Protein AF-A0A1I4QRM4-F1 (afdb_monomer_lite)

Structure (mmCIF, N/CA/C/O backbone):
data_AF-A0A1I4QRM4-F1
#
_entry.id   AF-A0A1I4QRM4-F1
#
loop_
_atom_site.group_PDB
_atom_site.id
_atom_site.type_symbol
_atom_site.label_atom_id
_atom_site.label_alt_id
_atom_site.label_comp_id
_atom_site.label_asym_id
_atom_site.label_entity_id
_atom_site.label_seq_id
_atom_site.pdbx_PDB_ins_code
_atom_site.Cartn_x
_atom_site.Cartn_y
_atom_site.Cartn_z
_atom_site.occupancy
_atom_site.B_iso_or_equiv
_atom_site.auth_seq_id
_atom_site.auth_comp_id
_atom_site.auth_asym_id
_atom_site.auth_atom_id
_atom_site.pdbx_PDB_model_num
ATOM 1 N N . MET A 1 1 ? -15.549 0.155 27.327 1.00 60.84 1 MET A N 1
ATOM 2 C CA . MET A 1 1 ? -14.137 -0.116 26.972 1.00 60.84 1 MET A CA 1
ATOM 3 C C . MET A 1 1 ? -13.661 1.006 26.081 1.00 60.84 1 MET A C 1
ATOM 5 O O . MET A 1 1 ? -14.450 1.457 25.257 1.00 60.84 1 MET A O 1
ATOM 9 N N . LYS A 1 2 ? -12.426 1.476 26.264 1.00 80.25 2 LYS A N 1
ATOM 10 C CA . LYS A 1 2 ? -11.846 2.479 25.372 1.00 80.25 2 LYS A CA 1
ATOM 11 C C . LYS A 1 2 ? -11.528 1.794 24.041 1.00 80.25 2 LYS A C 1
ATOM 13 O O . LYS A 1 2 ? -11.085 0.650 24.029 1.00 80.25 2 LYS A O 1
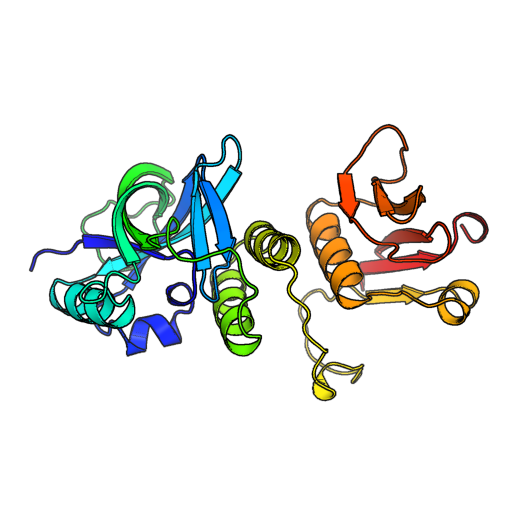ATOM 18 N N . ARG A 1 3 ? -11.837 2.457 22.930 1.00 90.19 3 ARG A N 1
ATOM 19 C CA . ARG A 1 3 ? -11.469 1.998 21.588 1.00 90.19 3 ARG A CA 1
ATOM 20 C C . ARG A 1 3 ? -10.583 3.044 20.939 1.00 90.19 3 ARG A C 1
ATOM 22 O O . ARG A 1 3 ? -10.709 4.230 21.250 1.00 90.19 3 ARG A O 1
ATOM 29 N N . LYS A 1 4 ? -9.687 2.600 20.066 1.00 93.94 4 LYS A N 1
ATOM 30 C CA . LYS A 1 4 ? -8.781 3.466 19.307 1.00 93.94 4 LYS A CA 1
ATOM 31 C C . LYS A 1 4 ? -8.989 3.251 17.817 1.00 93.94 4 LYS A C 1
ATOM 33 O O . LYS A 1 4 ? -9.385 2.162 17.404 1.00 93.94 4 LYS A O 1
ATOM 38 N N . LEU A 1 5 ? -8.726 4.291 17.035 1.00 96.19 5 LEU A N 1
ATOM 39 C CA . LEU A 1 5 ? -8.611 4.169 15.590 1.00 96.19 5 LEU A CA 1
ATOM 40 C C . LEU A 1 5 ? -7.172 3.788 15.244 1.00 96.19 5 LEU A C 1
ATOM 42 O O . LEU A 1 5 ? -6.235 4.394 15.766 1.00 96.19 5 LEU A O 1
ATOM 46 N N . TYR A 1 6 ? -7.020 2.805 14.366 1.00 97.88 6 TYR A N 1
ATOM 47 C CA . TYR A 1 6 ? -5.748 2.315 13.850 1.00 97.88 6 TYR A CA 1
ATOM 48 C C . TYR A 1 6 ? -5.775 2.307 12.319 1.00 97.88 6 TYR A C 1
ATOM 50 O O . TYR A 1 6 ? -6.668 1.704 11.729 1.00 97.88 6 TYR A O 1
ATOM 58 N N . ALA A 1 7 ? -4.804 2.953 11.680 1.00 98.25 7 ALA A N 1
ATOM 59 C CA . ALA A 1 7 ? -4.648 2.975 10.231 1.00 98.25 7 ALA A CA 1
ATOM 60 C C . ALA A 1 7 ? -3.651 1.897 9.784 1.00 98.25 7 ALA A C 1
ATOM 62 O O . ALA A 1 7 ? -2.467 1.946 10.124 1.00 98.25 7 ALA A O 1
ATOM 63 N N . ALA A 1 8 ? -4.130 0.933 8.999 1.00 98.44 8 ALA A N 1
ATOM 64 C CA . ALA A 1 8 ? -3.309 -0.106 8.391 1.00 98.44 8 ALA A CA 1
ATOM 65 C C . ALA A 1 8 ? -3.014 0.229 6.922 1.00 98.44 8 ALA A C 1
ATOM 67 O O . ALA A 1 8 ? -3.949 0.392 6.145 1.00 98.44 8 ALA A O 1
ATOM 68 N N . TYR A 1 9 ? -1.731 0.260 6.549 1.00 98.19 9 TYR A N 1
ATOM 69 C CA . TYR A 1 9 ? -1.238 0.456 5.170 1.00 98.19 9 TYR A CA 1
ATOM 70 C C . TYR A 1 9 ? -0.471 -0.767 4.611 1.00 98.19 9 TYR A C 1
ATOM 72 O O . TYR A 1 9 ? 0.030 -0.744 3.488 1.00 98.19 9 TYR A O 1
ATOM 80 N N . GLY A 1 10 ? -0.310 -1.816 5.428 1.00 97.44 10 GLY A N 1
ATOM 81 C CA . GLY A 1 10 ? 0.456 -3.029 5.118 1.00 97.44 10 GLY A CA 1
ATOM 82 C C . GLY A 1 10 ? -0.381 -4.299 5.274 1.00 97.44 10 GLY A C 1
ATOM 83 O O . GLY A 1 10 ? -1.570 -4.316 4.968 1.00 97.44 10 GLY A O 1
ATOM 84 N N . SER A 1 11 ? 0.203 -5.381 5.802 1.00 96.12 11 SER A N 1
ATOM 85 C CA . SER A 1 11 ? -0.469 -6.696 5.860 1.00 96.12 11 SER A CA 1
ATOM 86 C C . SER A 1 11 ? -1.771 -6.701 6.666 1.00 96.12 11 SER A C 1
ATOM 88 O O . SER A 1 11 ? -2.646 -7.520 6.407 1.00 96.12 11 SER A O 1
ATOM 90 N N . ASN A 1 12 ? -1.934 -5.776 7.617 1.00 98.25 12 ASN A N 1
ATOM 91 C CA . ASN A 1 12 ? -3.168 -5.637 8.400 1.00 98.25 12 ASN A CA 1
ATOM 92 C C . ASN A 1 12 ? -4.334 -5.012 7.601 1.00 98.25 12 ASN A C 1
ATOM 94 O O . ASN A 1 12 ? -5.434 -4.883 8.130 1.00 98.25 12 ASN A O 1
ATOM 98 N N . MET A 1 13 ? -4.132 -4.645 6.330 1.00 95.25 13 MET A N 1
ATOM 99 C CA . MET A 1 13 ? -5.231 -4.355 5.397 1.00 95.25 13 MET A CA 1
ATOM 100 C C . MET A 1 13 ? -5.981 -5.631 4.991 1.00 95.25 13 MET A C 1
ATOM 102 O O . MET A 1 13 ? -7.161 -5.579 4.649 1.00 95.25 13 MET A O 1
ATOM 106 N N . ASN A 1 14 ? -5.322 -6.791 5.050 1.00 93.75 14 ASN A N 1
ATOM 107 C CA . ASN A 1 14 ? -5.952 -8.074 4.777 1.00 93.75 14 ASN A CA 1
ATOM 108 C C . ASN A 1 14 ? -6.905 -8.449 5.928 1.00 93.75 14 ASN A C 1
ATOM 110 O O . ASN A 1 14 ? -6.487 -8.639 7.072 1.00 93.75 14 ASN A O 1
ATOM 114 N N . ILE A 1 15 ? -8.200 -8.549 5.616 1.00 89.06 15 ILE A N 1
ATOM 115 C CA . ILE A 1 15 ? -9.278 -8.703 6.606 1.00 89.06 15 ILE A CA 1
ATOM 116 C C . ILE A 1 15 ? -9.133 -9.999 7.411 1.00 89.06 15 ILE A C 1
ATOM 118 O O . ILE A 1 15 ? -9.288 -9.984 8.630 1.00 89.06 15 ILE A O 1
ATOM 122 N N . GLU A 1 16 ? -8.795 -11.113 6.758 1.00 92.44 16 GLU A N 1
ATOM 123 C CA . GLU A 1 16 ? -8.639 -12.415 7.421 1.00 92.44 16 GLU A CA 1
ATOM 124 C C . GLU A 1 16 ? -7.449 -12.409 8.382 1.00 92.44 16 GLU A C 1
ATOM 126 O O . GLU A 1 16 ? -7.523 -12.870 9.525 1.00 92.44 16 GLU A O 1
ATOM 131 N N . GLN A 1 17 ? -6.343 -11.824 7.930 1.00 93.94 17 GLN A N 1
ATOM 132 C CA . GLN A 1 17 ? -5.146 -11.607 8.729 1.00 93.94 17 GLN A CA 1
ATOM 133 C C . GLN A 1 17 ? -5.412 -10.694 9.930 1.00 93.94 17 GLN A C 1
ATOM 135 O O . GLN A 1 17 ? -4.965 -11.004 11.040 1.00 93.94 17 GLN A O 1
ATOM 140 N N . MET A 1 18 ? -6.158 -9.606 9.735 1.00 96.50 18 MET A N 1
ATOM 141 C CA . MET A 1 18 ? -6.533 -8.699 10.815 1.00 96.50 18 MET A CA 1
ATOM 142 C C . MET A 1 18 ? -7.475 -9.383 11.807 1.00 96.50 18 MET A C 1
ATOM 144 O O . MET A 1 18 ? -7.258 -9.291 13.009 1.00 96.50 18 MET A O 1
ATOM 148 N N . LYS A 1 19 ? -8.470 -10.143 11.336 1.00 94.50 19 LYS A N 1
ATOM 149 C CA . LYS A 1 19 ? -9.438 -10.835 12.198 1.00 94.50 19 LYS A CA 1
ATOM 150 C C . LYS A 1 19 ? -8.793 -11.894 13.092 1.00 94.50 19 LYS A C 1
ATOM 152 O O . LYS A 1 19 ? -9.223 -12.072 14.229 1.00 94.50 19 LYS A O 1
ATOM 157 N N . ARG A 1 20 ? -7.764 -12.590 12.594 1.00 95.69 20 ARG A N 1
ATOM 158 C CA . ARG A 1 20 ? -6.988 -13.565 13.382 1.00 95.69 20 ARG A CA 1
ATOM 159 C C . ARG A 1 20 ? -6.177 -12.901 14.493 1.00 95.69 20 ARG A C 1
ATOM 161 O O . ARG A 1 20 ? -6.116 -13.446 15.589 1.00 95.69 20 ARG A O 1
ATOM 168 N N . ARG A 1 21 ? -5.557 -11.751 14.208 1.00 95.62 21 ARG A N 1
ATOM 169 C CA . ARG A 1 21 ? -4.732 -11.002 15.174 1.00 95.62 21 ARG A CA 1
ATOM 170 C C . ARG A 1 21 ? -5.580 -10.234 16.184 1.00 95.62 21 ARG A C 1
ATOM 172 O O . ARG A 1 21 ? -5.285 -10.257 17.372 1.00 95.62 21 ARG A O 1
ATOM 179 N N . CYS A 1 22 ? -6.645 -9.607 15.699 1.00 96.81 22 CYS A N 1
ATOM 180 C CA . CYS A 1 22 ? -7.499 -8.684 16.435 1.00 96.81 22 CYS A CA 1
ATOM 181 C C . CYS A 1 22 ? -8.973 -9.100 16.292 1.00 96.81 22 CYS A C 1
ATOM 183 O O . CYS A 1 22 ? -9.714 -8.519 15.493 1.00 96.81 22 CYS A O 1
ATOM 185 N N . PRO A 1 23 ? -9.439 -10.131 17.021 1.00 94.69 23 PRO A N 1
ATOM 186 C CA . PRO A 1 23 ? -10.792 -10.658 16.860 1.00 94.69 23 PRO A CA 1
ATOM 187 C C . PRO A 1 23 ? -11.901 -9.657 17.202 1.00 94.69 23 PRO A C 1
ATOM 189 O O . PRO A 1 23 ? -13.031 -9.825 16.733 1.00 94.69 23 PRO A O 1
ATOM 192 N N . GLU A 1 24 ? -11.606 -8.636 18.010 1.00 93.69 24 GLU A N 1
ATOM 193 C CA . GLU A 1 24 ? -12.561 -7.599 18.414 1.00 93.69 24 GLU A CA 1
ATOM 194 C C . GLU A 1 24 ? -12.544 -6.373 17.491 1.00 93.69 24 GLU A C 1
ATOM 196 O O . GLU A 1 24 ? -13.348 -5.449 17.691 1.00 93.69 24 GLU A O 1
ATOM 201 N N . SER A 1 25 ? -11.672 -6.357 16.476 1.00 94.25 25 SER A N 1
ATOM 202 C CA . SER A 1 25 ? -11.586 -5.256 15.528 1.00 94.25 25 SER A CA 1
ATOM 203 C C . SER A 1 25 ? -12.709 -5.295 14.492 1.00 94.25 25 SER A C 1
ATOM 205 O O . SER A 1 25 ? -13.338 -6.327 14.222 1.00 94.25 25 SER A O 1
ATOM 207 N N . TYR A 1 26 ? -12.967 -4.131 13.909 1.00 93.00 26 TYR A N 1
ATOM 208 C CA . TYR A 1 26 ? -13.816 -3.970 12.735 1.00 93.00 26 TYR A CA 1
ATOM 209 C C . TYR A 1 26 ? -13.424 -2.693 11.992 1.00 93.00 26 TYR A C 1
ATOM 211 O O . TYR A 1 26 ? -12.827 -1.777 12.566 1.00 93.00 26 TYR A O 1
ATOM 219 N N . ILE A 1 27 ? -13.750 -2.654 10.704 1.00 93.12 27 ILE A N 1
ATOM 220 C CA . ILE A 1 27 ? -13.434 -1.534 9.821 1.00 93.12 27 ILE A CA 1
ATOM 221 C C . ILE A 1 27 ? -14.356 -0.358 10.147 1.00 93.12 27 ILE A C 1
ATOM 223 O O . ILE A 1 27 ? -15.573 -0.515 10.198 1.00 93.12 27 ILE A O 1
ATOM 227 N N . VAL A 1 28 ? -13.763 0.811 10.356 1.00 92.06 28 VAL A N 1
ATOM 228 C CA . VAL A 1 28 ? -14.447 2.100 10.524 1.00 92.06 28 VAL A CA 1
ATOM 229 C C . VAL A 1 28 ? -14.506 2.859 9.209 1.00 92.06 28 VAL A C 1
ATOM 231 O O . VAL A 1 28 ? -15.417 3.655 9.017 1.00 92.06 28 VAL A O 1
ATOM 234 N N . GLY A 1 29 ? -13.552 2.642 8.305 1.00 92.00 29 GLY A N 1
ATOM 235 C CA . GLY A 1 29 ? -13.510 3.358 7.042 1.00 92.00 29 GLY A CA 1
ATOM 236 C C . GLY A 1 29 ? -12.277 3.073 6.202 1.00 92.00 29 GLY A C 1
ATOM 237 O O . GLY A 1 29 ? -11.391 2.313 6.598 1.00 92.00 29 GLY A O 1
ATOM 238 N N . TYR A 1 30 ? -12.235 3.730 5.051 1.00 92.06 30 TYR A N 1
ATOM 239 C CA . TYR A 1 30 ? -11.159 3.645 4.068 1.00 92.06 30 TYR A CA 1
ATOM 240 C C . TYR A 1 30 ? -10.717 5.054 3.707 1.00 92.06 30 TYR A C 1
ATOM 242 O O . TYR A 1 30 ? -11.561 5.927 3.487 1.00 92.06 30 TYR A O 1
ATOM 250 N N . GLY A 1 31 ? -9.414 5.295 3.670 1.00 93.44 31 GLY A N 1
ATOM 251 C CA . GLY A 1 31 ? -8.910 6.645 3.472 1.00 93.44 31 GLY A CA 1
ATOM 252 C C . GLY A 1 31 ? -7.454 6.712 3.086 1.00 93.44 31 GLY A C 1
ATOM 253 O O . GLY A 1 31 ? -6.881 5.730 2.619 1.00 93.44 31 GLY A O 1
ATOM 254 N N . ILE A 1 32 ? -6.875 7.887 3.298 1.00 95.50 32 ILE A N 1
ATOM 255 C CA . ILE A 1 32 ? -5.502 8.213 2.945 1.00 95.50 32 ILE A CA 1
ATOM 256 C C . ILE A 1 32 ? -4.786 8.943 4.081 1.00 95.50 32 ILE A C 1
ATOM 258 O O . ILE A 1 32 ? -5.385 9.724 4.828 1.00 95.50 32 ILE A O 1
ATOM 262 N N . ILE A 1 33 ? -3.482 8.702 4.173 1.00 97.81 33 ILE A N 1
ATOM 263 C CA . ILE A 1 33 ? -2.536 9.571 4.874 1.00 97.81 33 ILE A CA 1
ATOM 264 C C . ILE A 1 33 ? -1.856 10.427 3.801 1.00 97.81 33 ILE A C 1
ATOM 266 O O . ILE A 1 33 ? -1.144 9.885 2.957 1.00 97.81 33 ILE A O 1
ATOM 270 N N . GLU A 1 34 ? -2.106 11.734 3.811 1.00 96.12 34 GLU A N 1
ATOM 271 C CA . GLU A 1 34 ? -1.485 12.703 2.895 1.00 96.12 34 GLU A CA 1
ATOM 272 C C . GLU A 1 34 ? -0.053 13.036 3.317 1.00 96.12 34 GLU A C 1
ATOM 274 O O . GLU A 1 34 ? 0.272 12.973 4.500 1.00 96.12 34 GLU A O 1
ATOM 279 N N . ASP A 1 35 ? 0.779 13.423 2.350 1.00 95.62 35 ASP A N 1
ATOM 280 C CA . ASP A 1 35 ? 2.198 13.760 2.514 1.00 95.62 35 ASP A CA 1
ATOM 281 C C . ASP A 1 35 ? 3.056 12.608 3.057 1.00 95.62 35 ASP A C 1
ATOM 283 O O . ASP A 1 35 ? 4.082 12.809 3.717 1.00 95.62 35 ASP A O 1
ATOM 287 N N . TYR A 1 36 ? 2.648 11.377 2.743 1.00 97.38 36 TYR A N 1
ATOM 288 C CA . TYR A 1 36 ? 3.411 10.159 2.985 1.00 97.38 36 TYR A CA 1
ATOM 289 C C . TYR A 1 36 ? 3.488 9.318 1.713 1.00 97.38 36 TYR A C 1
ATOM 291 O O . TYR A 1 36 ? 2.583 9.322 0.879 1.00 97.38 36 TYR A O 1
ATOM 299 N N . GLU A 1 37 ? 4.546 8.521 1.604 1.00 94.06 37 GLU A N 1
ATOM 300 C CA . GLU A 1 37 ? 4.656 7.453 0.615 1.00 94.06 37 GLU A CA 1
ATOM 301 C C . GLU A 1 37 ? 4.928 6.104 1.282 1.00 94.06 37 GLU A C 1
ATOM 303 O O . GLU A 1 37 ? 5.497 6.027 2.376 1.00 94.06 37 GLU A O 1
ATOM 308 N N . LEU A 1 38 ? 4.520 5.034 0.600 1.00 92.81 38 LEU A N 1
ATOM 309 C CA . LEU A 1 38 ? 4.812 3.667 1.001 1.00 92.81 38 LEU A CA 1
ATOM 310 C C . LEU A 1 38 ? 6.233 3.284 0.560 1.00 92.81 38 LEU A C 1
ATOM 312 O O . LEU A 1 38 ? 6.654 3.567 -0.561 1.00 92.81 38 LEU A O 1
ATOM 316 N N . GLU A 1 39 ? 6.954 2.568 1.414 1.00 94.00 39 GLU A N 1
ATOM 317 C CA . GLU A 1 39 ? 8.234 1.939 1.095 1.00 94.00 39 GLU A CA 1
ATOM 318 C C . GLU A 1 39 ? 8.321 0.539 1.723 1.00 94.00 39 GLU A C 1
ATOM 320 O O . GLU A 1 39 ? 7.553 0.188 2.621 1.00 94.00 39 GLU A O 1
ATOM 325 N N . PHE A 1 40 ? 9.293 -0.266 1.289 1.00 89.00 40 PHE A N 1
ATOM 326 C CA . PHE A 1 40 ? 9.565 -1.567 1.899 1.00 89.00 40 PHE A CA 1
ATOM 327 C C . PHE A 1 40 ? 10.937 -1.626 2.557 1.00 89.00 40 PHE A C 1
ATOM 329 O O . PHE A 1 40 ? 11.960 -1.268 1.971 1.00 89.00 40 PHE A O 1
ATOM 336 N N . ARG A 1 41 ? 10.956 -2.163 3.776 1.00 94.50 41 ARG A N 1
ATOM 337 C CA . ARG A 1 41 ? 12.153 -2.529 4.544 1.00 94.50 41 ARG A CA 1
ATOM 338 C C . ARG A 1 41 ? 11.994 -3.979 5.003 1.00 94.50 41 ARG A C 1
ATOM 340 O O . ARG A 1 41 ? 11.965 -4.265 6.198 1.00 94.50 41 ARG A O 1
ATOM 347 N N . ILE A 1 42 ? 11.817 -4.892 4.043 1.00 91.94 42 ILE A N 1
ATOM 348 C CA . ILE A 1 42 ? 11.275 -6.264 4.195 1.00 91.94 42 ILE A CA 1
ATOM 349 C C . ILE A 1 42 ? 9.764 -6.287 4.458 1.00 91.94 42 ILE A C 1
ATOM 351 O O . ILE A 1 42 ? 9.051 -7.041 3.808 1.00 91.94 42 ILE A O 1
ATOM 355 N N . HIS A 1 43 ? 9.265 -5.459 5.373 1.00 96.00 43 HIS A N 1
ATOM 356 C CA . HIS A 1 43 ? 7.830 -5.231 5.563 1.00 96.00 43 HIS A CA 1
ATOM 357 C C . HIS A 1 43 ? 7.472 -3.791 5.175 1.00 96.00 43 HIS A C 1
ATOM 359 O O . HIS A 1 43 ? 8.364 -2.961 4.970 1.00 96.00 43 HIS A O 1
ATOM 365 N N . ALA A 1 44 ? 6.179 -3.508 5.016 1.00 96.31 44 ALA A N 1
ATOM 366 C CA . ALA A 1 44 ? 5.697 -2.191 4.617 1.00 96.31 44 ALA A CA 1
ATOM 367 C C . ALA A 1 44 ? 6.051 -1.131 5.670 1.00 96.31 44 ALA A C 1
ATOM 369 O O . ALA A 1 44 ? 5.881 -1.351 6.869 1.00 96.31 44 ALA A O 1
ATOM 370 N N . ASN A 1 45 ? 6.494 0.035 5.226 1.00 97.81 45 ASN A N 1
ATOM 371 C CA . ASN A 1 45 ? 6.672 1.225 6.045 1.00 97.81 45 ASN A CA 1
ATOM 372 C C . ASN A 1 45 ? 6.113 2.443 5.299 1.00 97.81 45 ASN A C 1
ATOM 374 O O . ASN A 1 45 ? 5.954 2.399 4.080 1.00 97.81 45 ASN A O 1
ATOM 378 N N . ILE A 1 46 ? 5.853 3.530 6.021 1.00 97.38 46 ILE A N 1
ATOM 379 C CA . ILE A 1 46 ? 5.566 4.835 5.425 1.00 97.38 46 ILE A CA 1
ATOM 380 C C . ILE A 1 46 ? 6.634 5.850 5.830 1.00 97.38 46 ILE A C 1
ATOM 382 O O . ILE A 1 46 ? 7.154 5.814 6.948 1.00 97.38 46 ILE A O 1
ATOM 386 N N . THR A 1 47 ? 6.955 6.761 4.919 1.00 95.38 47 THR A N 1
ATOM 387 C CA . THR A 1 47 ? 7.855 7.895 5.161 1.00 95.38 47 THR A CA 1
ATOM 388 C C . THR A 1 47 ? 7.214 9.176 4.651 1.00 95.38 47 THR A C 1
ATOM 390 O O . THR A 1 47 ? 6.392 9.129 3.740 1.00 95.38 47 THR A O 1
ATOM 393 N N . GLN A 1 48 ? 7.572 10.315 5.242 1.00 95.19 48 GLN A N 1
ATOM 394 C CA . GLN A 1 48 ? 7.081 11.613 4.785 1.00 95.19 48 GLN A CA 1
ATOM 395 C C . GLN A 1 48 ? 7.539 11.874 3.348 1.00 95.19 48 GLN A C 1
ATOM 397 O O . GLN A 1 48 ? 8.718 11.706 3.033 1.00 95.19 48 GLN A O 1
ATOM 402 N N . SER A 1 49 ? 6.602 12.277 2.496 1.00 92.44 49 SER A N 1
ATOM 403 C CA . SER A 1 49 ? 6.836 12.562 1.083 1.00 92.44 49 SER A CA 1
ATOM 404 C C . SER A 1 49 ? 5.733 13.479 0.565 1.00 92.44 49 SER A C 1
ATOM 406 O O . SER A 1 49 ? 4.580 13.069 0.444 1.00 92.44 49 SER A O 1
ATOM 408 N N . LEU A 1 50 ? 6.079 14.742 0.297 1.00 89.88 50 LEU A N 1
ATOM 409 C CA . LEU A 1 50 ? 5.112 15.760 -0.120 1.00 89.88 50 LEU A CA 1
ATOM 410 C C . LEU A 1 50 ? 4.393 15.350 -1.410 1.00 89.88 50 LEU A C 1
ATOM 412 O O . LEU A 1 50 ? 5.012 14.783 -2.317 1.00 89.88 50 LEU A O 1
ATOM 416 N N . ASN A 1 51 ? 3.105 15.687 -1.501 1.00 84.94 51 ASN A N 1
ATOM 417 C CA . ASN A 1 51 ? 2.234 15.403 -2.652 1.00 84.94 51 ASN A CA 1
ATOM 418 C C . ASN A 1 51 ? 2.019 13.906 -2.950 1.00 84.94 51 ASN A C 1
ATOM 420 O O . ASN A 1 51 ? 1.515 13.560 -4.019 1.00 84.94 51 ASN A O 1
ATOM 424 N N . HIS A 1 52 ? 2.387 13.019 -2.025 1.00 86.75 52 HIS A N 1
ATOM 425 C CA . HIS A 1 52 ? 2.043 11.601 -2.081 1.00 86.75 52 HIS A CA 1
ATOM 426 C C . HIS A 1 52 ? 0.954 11.281 -1.056 1.00 86.75 52 HIS A C 1
ATOM 428 O O . HIS A 1 52 ? 0.719 12.035 -0.111 1.00 86.75 52 HIS A O 1
ATOM 434 N N . ALA A 1 53 ? 0.274 10.156 -1.257 1.00 89.19 53 ALA A N 1
ATOM 435 C CA . ALA A 1 53 ? -0.735 9.668 -0.335 1.00 89.19 53 ALA A CA 1
ATOM 436 C C . ALA A 1 53 ? -0.631 8.150 -0.177 1.00 89.19 53 ALA A C 1
ATOM 438 O O . ALA A 1 53 ? -0.395 7.424 -1.148 1.00 89.19 53 ALA A O 1
ATOM 439 N N . VAL A 1 54 ? -0.848 7.665 1.046 1.00 96.50 54 VAL A N 1
ATOM 440 C CA . VAL A 1 54 ? -0.866 6.230 1.355 1.00 96.50 54 VAL A CA 1
ATOM 441 C C . VAL A 1 54 ? -2.290 5.783 1.677 1.00 96.50 54 VAL A C 1
ATOM 443 O O . VAL A 1 54 ? -2.847 6.258 2.670 1.00 96.50 54 VAL A O 1
ATOM 446 N N . PRO A 1 55 ? -2.873 4.855 0.894 1.00 93.00 55 PRO A N 1
ATOM 447 C CA . PRO A 1 55 ? -4.162 4.253 1.206 1.00 93.00 55 PRO A CA 1
ATOM 448 C C . PRO A 1 55 ? -4.123 3.470 2.520 1.00 93.00 55 PRO A C 1
ATOM 450 O O . PRO A 1 55 ? -3.170 2.737 2.795 1.00 93.00 55 PRO A O 1
ATOM 453 N N . VAL A 1 56 ? -5.174 3.604 3.329 1.00 98.00 56 VAL A N 1
ATOM 454 C CA . VAL A 1 56 ? -5.289 2.941 4.630 1.00 98.00 56 VAL A CA 1
ATOM 455 C C . VAL A 1 56 ? -6.678 2.377 4.890 1.00 98.00 56 VAL A C 1
ATOM 457 O O . VAL A 1 56 ? -7.696 3.031 4.653 1.00 98.00 56 VAL A O 1
ATOM 460 N N . VAL A 1 57 ? -6.717 1.185 5.489 1.00 96.94 57 VAL A N 1
ATOM 461 C CA . VAL A 1 57 ? -7.912 0.692 6.186 1.00 96.94 57 VAL A CA 1
ATOM 462 C C . VAL A 1 57 ? -7.888 1.238 7.608 1.00 96.94 57 VAL A C 1
ATOM 464 O O . VAL A 1 57 ? -6.942 0.986 8.359 1.00 96.94 57 VAL A O 1
ATOM 467 N N . VAL A 1 58 ? -8.931 1.971 7.993 1.00 96.50 58 VAL A N 1
ATOM 468 C CA . VAL A 1 58 ? -9.095 2.483 9.354 1.00 96.50 58 VAL A CA 1
ATOM 469 C C . VAL A 1 58 ? -9.901 1.475 10.160 1.00 96.50 58 VAL A C 1
ATOM 471 O O . VAL A 1 58 ? -11.074 1.226 9.889 1.00 96.50 58 VAL A O 1
ATOM 474 N N . TRP A 1 59 ? -9.274 0.903 11.178 1.00 96.25 59 TRP A N 1
ATOM 475 C CA . TRP A 1 59 ? -9.857 -0.065 12.096 1.00 96.25 59 TRP A CA 1
ATOM 476 C C . TRP A 1 59 ? -10.210 0.593 13.422 1.00 96.25 59 TRP A C 1
ATOM 478 O O . TRP A 1 59 ? -9.462 1.425 13.929 1.00 96.25 59 TRP A O 1
ATOM 488 N N . SER A 1 60 ? -11.300 0.155 14.046 1.00 94.81 60 SER A N 1
ATOM 489 C CA . SER A 1 60 ? -11.485 0.348 15.479 1.00 94.81 60 SER A CA 1
ATOM 490 C C . SER A 1 60 ? -10.965 -0.874 16.215 1.00 94.81 60 SER A C 1
ATOM 492 O O . SER A 1 60 ? -11.421 -1.987 15.950 1.00 94.81 60 SER A O 1
ATOM 494 N N . ILE A 1 61 ? -10.080 -0.668 17.183 1.00 96.25 61 ILE A N 1
ATOM 495 C CA . ILE A 1 61 ? -9.449 -1.734 17.968 1.00 96.25 61 ILE A CA 1
ATOM 496 C C . ILE A 1 61 ? -9.739 -1.562 19.464 1.00 96.25 61 ILE A C 1
ATOM 498 O O . ILE A 1 61 ? -9.909 -0.433 19.944 1.00 96.25 61 ILE A O 1
ATOM 502 N N . SER A 1 62 ? -9.836 -2.673 20.198 1.00 96.06 62 SER A N 1
ATOM 503 C CA . SER A 1 62 ? -9.879 -2.658 21.666 1.00 96.06 62 SER A CA 1
ATOM 504 C C . SER A 1 62 ? -8.475 -2.558 22.276 1.00 96.06 62 SER A C 1
ATOM 506 O O . SER A 1 62 ? -7.473 -2.742 21.588 1.00 96.06 62 SER A O 1
ATOM 508 N N . ASP A 1 63 ? -8.388 -2.310 23.587 1.00 95.81 63 ASP A N 1
ATOM 509 C CA . ASP A 1 63 ? -7.100 -2.315 24.301 1.00 95.81 63 ASP A CA 1
ATOM 510 C C . ASP A 1 63 ? -6.388 -3.683 24.203 1.00 95.81 63 ASP A C 1
ATOM 512 O O . ASP A 1 63 ? -5.161 -3.752 24.241 1.00 95.81 63 ASP A O 1
ATOM 516 N N . LYS A 1 64 ? -7.144 -4.783 24.057 1.00 96.25 64 LYS A N 1
ATOM 517 C CA . LYS A 1 64 ? -6.586 -6.129 23.866 1.00 96.25 64 LYS A CA 1
ATOM 518 C C . LYS A 1 64 ? -6.031 -6.309 22.454 1.00 96.25 64 LYS A C 1
ATOM 520 O O . LYS A 1 64 ? -4.924 -6.818 22.311 1.00 96.25 64 LYS A O 1
ATOM 525 N N . ASP A 1 65 ? -6.773 -5.869 21.438 1.00 97.44 65 ASP A N 1
ATOM 526 C CA . ASP A 1 65 ? -6.303 -5.877 20.048 1.00 97.44 65 ASP A CA 1
ATOM 527 C C . ASP A 1 65 ? -5.005 -5.057 19.907 1.00 97.44 65 ASP A C 1
ATOM 529 O O . ASP A 1 65 ? -4.057 -5.507 19.270 1.00 97.44 65 ASP A O 1
ATOM 533 N N . GLU A 1 66 ? -4.915 -3.886 20.553 1.00 97.50 66 GLU A N 1
ATOM 534 C CA . GLU A 1 66 ? -3.686 -3.076 20.559 1.00 97.50 66 GLU A CA 1
ATOM 535 C C . GLU A 1 66 ? -2.500 -3.829 21.175 1.00 97.50 66 GLU A C 1
ATOM 537 O O . GLU A 1 66 ? -1.399 -3.764 20.642 1.00 97.50 66 GLU A O 1
ATOM 542 N N . GLN A 1 67 ? -2.698 -4.581 22.262 1.00 97.00 67 GLN A N 1
ATOM 543 C CA . GLN A 1 67 ? -1.623 -5.380 22.869 1.00 97.00 67 GLN A CA 1
ATOM 544 C C . GLN A 1 67 ? -1.152 -6.536 21.973 1.00 97.00 67 GLN A C 1
ATOM 546 O O . GLN A 1 67 ? 0.020 -6.919 22.037 1.00 97.00 67 GLN A O 1
ATOM 551 N N . GLU A 1 68 ? -2.045 -7.126 21.172 1.00 97.62 68 GLU A N 1
ATOM 552 C CA . GLU A 1 68 ? -1.669 -8.123 20.159 1.00 97.62 68 GLU A CA 1
ATOM 553 C C . GLU A 1 68 ? -0.888 -7.466 19.013 1.00 97.62 68 GLU A C 1
ATOM 555 O O . GLU A 1 68 ? 0.154 -7.988 18.610 1.00 97.62 68 GLU A O 1
ATOM 560 N N . LEU A 1 69 ? -1.329 -6.294 18.539 1.00 98.06 69 LEU A N 1
ATOM 561 C CA . LEU A 1 69 ? -0.618 -5.521 17.517 1.00 98.06 69 LEU A CA 1
ATOM 562 C C . LEU A 1 69 ? 0.756 -5.062 18.008 1.00 98.06 69 LEU A C 1
ATOM 564 O O . LEU A 1 69 ? 1.742 -5.281 17.321 1.00 98.06 69 LEU A O 1
ATOM 568 N N . ASP A 1 70 ? 0.868 -4.523 19.221 1.00 98.25 70 ASP A N 1
ATOM 569 C CA . ASP A 1 70 ? 2.143 -4.085 19.800 1.00 98.25 70 ASP A CA 1
ATOM 570 C C . ASP A 1 70 ? 3.182 -5.224 19.832 1.00 98.25 70 ASP A C 1
ATOM 572 O O . ASP A 1 70 ? 4.373 -5.004 19.586 1.00 98.25 70 ASP A O 1
ATOM 576 N N . ARG A 1 71 ? 2.732 -6.458 20.107 1.00 97.69 71 ARG A N 1
ATOM 577 C CA . ARG A 1 71 ? 3.571 -7.663 20.030 1.00 97.69 71 ARG A CA 1
ATOM 578 C C . ARG A 1 71 ? 3.913 -8.032 18.592 1.00 97.69 71 ARG A C 1
ATOM 580 O O . ARG A 1 71 ? 5.080 -8.296 18.310 1.00 97.69 71 ARG A O 1
ATOM 587 N N . TYR A 1 72 ? 2.919 -8.057 17.707 1.00 97.25 72 TYR A N 1
ATOM 588 C CA . TYR A 1 72 ? 3.089 -8.415 16.299 1.00 97.25 72 TYR A CA 1
ATOM 589 C C . TYR A 1 72 ? 4.043 -7.459 15.566 1.00 97.25 72 TYR A C 1
ATOM 591 O O . TYR A 1 72 ? 4.937 -7.906 14.852 1.00 97.25 72 TYR A O 1
ATOM 599 N N . GLU A 1 73 ? 3.916 -6.159 15.821 1.00 96.94 73 GLU A N 1
ATOM 600 C CA . GLU A 1 73 ? 4.740 -5.091 15.247 1.00 96.94 73 GLU A CA 1
ATOM 601 C C . GLU A 1 73 ? 6.098 -4.943 15.969 1.00 96.94 73 GLU A C 1
ATOM 603 O O . GLU A 1 73 ? 6.899 -4.059 15.663 1.00 96.94 73 GLU A O 1
ATOM 608 N N . GLY A 1 74 ? 6.395 -5.801 16.951 1.00 96.38 74 GLY A N 1
ATOM 609 C CA . GLY A 1 74 ? 7.708 -5.874 17.590 1.00 96.38 74 GLY A CA 1
ATOM 610 C C . GLY A 1 74 ? 8.124 -4.598 18.327 1.00 96.38 74 GLY A C 1
ATOM 611 O O . GLY A 1 74 ? 9.306 -4.243 18.314 1.00 96.38 74 GLY A O 1
ATOM 612 N N . LEU A 1 75 ? 7.192 -3.906 18.991 1.00 96.12 75 LEU A N 1
ATOM 613 C CA . LEU A 1 75 ? 7.491 -2.656 19.708 1.00 96.12 75 LEU A CA 1
ATOM 614 C C . LEU A 1 75 ? 8.544 -2.836 20.798 1.00 96.12 75 LEU A C 1
ATOM 616 O O . LEU A 1 75 ? 9.440 -2.009 20.938 1.00 96.12 75 LEU A O 1
ATOM 620 N N . ALA A 1 76 ? 8.466 -3.940 21.546 1.00 95.50 76 ALA A N 1
ATOM 621 C CA . ALA A 1 76 ? 9.396 -4.232 22.637 1.00 95.50 76 ALA A CA 1
ATOM 622 C C . ALA A 1 76 ? 10.855 -4.375 22.165 1.00 95.50 76 ALA A C 1
ATOM 624 O O . ALA A 1 76 ? 11.776 -4.157 22.946 1.00 95.50 76 ALA A O 1
ATOM 625 N N . ILE A 1 77 ? 11.063 -4.723 20.890 1.00 94.38 77 ILE A N 1
ATOM 626 C CA . ILE A 1 77 ? 12.387 -4.858 20.265 1.00 94.38 77 ILE A CA 1
ATOM 627 C C . ILE A 1 77 ? 12.715 -3.684 19.328 1.00 94.38 77 ILE A C 1
ATOM 629 O O . ILE A 1 77 ? 13.691 -3.744 18.581 1.00 94.38 77 ILE A O 1
ATOM 633 N N . GLY A 1 78 ? 11.888 -2.632 19.328 1.00 94.44 78 GLY A N 1
ATOM 634 C CA . GLY A 1 78 ? 12.068 -1.448 18.492 1.00 94.44 78 GLY A CA 1
ATOM 635 C C . GLY A 1 78 ? 11.936 -1.716 16.990 1.00 94.44 78 GLY A C 1
ATOM 636 O O . GLY A 1 78 ? 12.612 -1.054 16.200 1.00 94.44 78 GLY A O 1
ATOM 637 N N . TYR A 1 79 ? 11.124 -2.695 16.572 1.00 95.06 79 TYR A N 1
ATOM 638 C CA . TYR A 1 79 ? 10.894 -2.968 15.149 1.00 95.06 79 TYR A CA 1
ATOM 639 C C . TYR A 1 79 ? 10.050 -1.850 14.508 1.00 95.06 79 TYR A C 1
ATOM 641 O O . TYR A 1 79 ? 10.560 -1.132 13.642 1.00 95.06 79 TYR A O 1
ATOM 649 N N . TYR A 1 80 ? 8.842 -1.620 15.030 1.00 97.31 80 TYR A N 1
ATOM 650 C CA . TYR A 1 80 ? 8.051 -0.400 14.821 1.00 97.31 80 TYR A CA 1
ATOM 651 C C . TYR A 1 80 ? 7.962 0.448 16.098 1.00 97.31 80 TYR A C 1
ATOM 653 O O . TYR A 1 80 ? 8.247 -0.011 17.207 1.00 97.31 80 TYR A O 1
ATOM 661 N N . ARG A 1 81 ? 7.512 1.693 15.933 1.00 97.12 81 ARG A N 1
ATOM 662 C CA . ARG A 1 81 ? 6.997 2.569 16.995 1.00 97.12 81 ARG A CA 1
ATOM 663 C C . ARG A 1 81 ? 5.560 2.982 16.675 1.00 97.12 81 ARG A C 1
ATOM 665 O O . ARG A 1 81 ? 5.144 2.922 15.520 1.00 97.12 81 ARG A O 1
ATOM 672 N N . LYS A 1 82 ? 4.820 3.420 17.694 1.00 97.62 82 LYS A N 1
ATOM 673 C CA . LYS A 1 82 ? 3.495 4.030 17.518 1.00 97.62 82 LYS A CA 1
ATOM 674 C C . LYS A 1 82 ? 3.628 5.519 17.262 1.00 97.62 82 LYS A C 1
ATOM 676 O O . LYS A 1 82 ? 4.332 6.204 18.000 1.00 97.62 82 LYS A O 1
ATOM 681 N N . GLU A 1 83 ? 2.888 6.002 16.280 1.00 97.75 83 GLU A N 1
ATOM 682 C CA . GLU A 1 83 ? 2.673 7.422 16.035 1.00 97.75 83 GLU A CA 1
ATOM 683 C C . GLU A 1 83 ? 1.181 7.717 15.877 1.00 97.75 83 GLU A C 1
ATOM 685 O O . GLU A 1 83 ? 0.353 6.811 15.752 1.00 97.75 83 GLU A O 1
ATOM 690 N N . VAL A 1 84 ? 0.844 9.002 15.918 1.00 97.75 84 VAL A N 1
ATOM 691 C CA . VAL A 1 84 ? -0.490 9.511 15.611 1.00 97.75 84 VAL A CA 1
ATOM 692 C C . VAL A 1 84 ? -0.359 10.397 14.386 1.00 97.75 84 VAL A C 1
ATOM 694 O O . VAL A 1 84 ? 0.419 11.348 14.392 1.00 97.75 84 VAL A O 1
ATOM 697 N N . VAL A 1 85 ? -1.116 10.074 13.343 1.00 97.50 85 VAL A N 1
ATOM 698 C CA . VAL A 1 85 ? -1.147 10.823 12.084 1.00 97.50 85 VAL A CA 1
ATOM 699 C C . VAL A 1 85 ? -2.561 11.292 11.790 1.00 97.50 85 VAL A C 1
ATOM 701 O O . VAL A 1 85 ? -3.532 10.761 12.334 1.00 97.50 85 VAL A O 1
ATOM 704 N N . LYS A 1 86 ? -2.676 12.298 10.926 1.00 97.19 86 LYS A N 1
ATOM 705 C CA . LYS A 1 86 ? -3.964 12.752 10.409 1.00 97.19 86 LYS A CA 1
ATOM 706 C C . LYS A 1 86 ? -4.363 11.901 9.210 1.00 97.19 86 LYS A C 1
ATOM 708 O O . LYS A 1 86 ? -3.558 11.701 8.307 1.00 97.19 86 LYS A O 1
ATOM 713 N N . VAL A 1 87 ? -5.599 11.416 9.216 1.00 96.81 87 VAL A N 1
ATOM 714 C CA . VAL A 1 87 ? -6.168 10.594 8.144 1.00 96.81 87 VAL A CA 1
ATOM 715 C C . VAL A 1 87 ? -7.439 11.250 7.626 1.00 96.81 87 VAL A C 1
ATOM 717 O O . VAL A 1 87 ? -8.293 11.669 8.415 1.00 96.81 87 VAL A O 1
ATOM 720 N N . ASN A 1 88 ? -7.568 11.292 6.302 1.00 93.50 88 ASN A N 1
ATOM 721 C CA . ASN A 1 88 ? -8.797 11.659 5.607 1.00 93.50 88 ASN A CA 1
ATOM 722 C C . ASN A 1 88 ? -9.469 10.361 5.143 1.00 93.50 88 ASN A C 1
ATOM 724 O O . ASN A 1 88 ? -8.854 9.606 4.391 1.00 93.50 88 ASN A O 1
ATOM 728 N N . PHE A 1 89 ? -10.678 10.040 5.611 1.00 91.56 89 PHE A N 1
ATOM 729 C CA . PHE A 1 89 ? -11.324 8.763 5.280 1.00 91.56 89 PHE A CA 1
ATOM 730 C C . PHE A 1 89 ? -12.850 8.837 5.187 1.00 91.56 89 PHE A C 1
ATOM 732 O O . PHE A 1 89 ? -13.503 9.620 5.877 1.00 91.56 89 PHE A O 1
ATOM 739 N N . ASN A 1 90 ? -13.410 7.962 4.353 1.00 88.31 90 ASN A N 1
ATOM 740 C CA . ASN A 1 90 ? -14.843 7.702 4.261 1.00 88.31 90 ASN A CA 1
ATOM 741 C C . ASN A 1 90 ? -15.261 6.710 5.340 1.00 88.31 90 ASN A C 1
ATOM 743 O O . ASN A 1 90 ? -14.652 5.643 5.470 1.00 88.31 90 ASN A O 1
ATOM 747 N N . VAL A 1 91 ? -16.312 7.030 6.094 1.00 83.50 91 VAL A N 1
ATOM 748 C CA . VAL A 1 91 ? -16.829 6.131 7.133 1.00 83.50 91 VAL A CA 1
ATOM 749 C C . VAL A 1 91 ? -17.551 4.945 6.493 1.00 83.50 91 VAL A C 1
ATOM 751 O O . VAL A 1 91 ? -18.501 5.107 5.735 1.00 83.50 91 VAL A O 1
ATOM 754 N N . TYR A 1 92 ? -17.126 3.734 6.847 1.00 73.00 92 TYR A N 1
ATOM 755 C CA . TYR A 1 92 ? -17.733 2.477 6.436 1.00 73.00 92 TYR A CA 1
ATOM 756 C C . TYR A 1 92 ? -18.382 1.766 7.629 1.00 73.00 92 TYR A C 1
ATOM 758 O O . TYR A 1 92 ? -17.931 1.827 8.774 1.00 73.00 92 TYR A O 1
ATOM 766 N N . LYS A 1 93 ? -19.504 1.098 7.368 1.00 65.31 93 LYS A N 1
ATOM 767 C CA . LYS A 1 93 ? -20.436 0.617 8.389 1.00 65.31 93 LYS A CA 1
ATOM 768 C C . LYS A 1 93 ? -19.890 -0.587 9.171 1.00 65.31 93 LYS A C 1
ATOM 770 O O . LYS A 1 93 ? -20.164 -1.727 8.813 1.00 65.31 93 LYS A O 1
ATOM 775 N N . ALA A 1 94 ? -19.250 -0.351 10.313 1.00 53.28 94 ALA A N 1
ATOM 776 C CA . ALA A 1 94 ? -19.258 -1.279 11.444 1.00 53.28 94 ALA A CA 1
ATOM 777 C C . ALA A 1 94 ? -18.971 -0.512 12.750 1.00 53.28 94 ALA A C 1
ATOM 779 O O . ALA A 1 94 ? -17.888 0.003 12.957 1.00 53.28 94 ALA A O 1
ATOM 780 N N . LYS A 1 95 ? -19.980 -0.387 13.620 1.00 53.12 95 LYS A N 1
ATOM 781 C CA . LYS A 1 95 ? -19.906 -0.009 15.049 1.00 53.12 95 LYS A CA 1
ATOM 782 C C . LYS A 1 95 ? -18.846 1.024 15.513 1.00 53.12 95 LYS A C 1
ATOM 784 O O . LYS A 1 95 ? -17.979 0.653 16.262 1.00 53.12 95 LYS A O 1
ATOM 789 N N . VAL A 1 96 ? -18.967 2.333 15.358 1.00 46.12 96 VAL A N 1
ATOM 790 C CA . VAL A 1 96 ? -18.551 3.272 16.447 1.00 46.12 96 VAL A CA 1
ATOM 791 C C . VAL A 1 96 ? -19.563 4.404 16.439 1.00 46.12 96 VAL A C 1
ATOM 793 O O . VAL A 1 96 ? -20.192 4.620 15.409 1.00 46.12 96 VAL A O 1
ATOM 796 N N . ASP A 1 97 ? -19.714 5.098 17.565 1.00 51.72 97 ASP A N 1
ATOM 797 C CA . ASP A 1 97 ? -20.519 6.305 17.823 1.00 51.72 97 ASP A CA 1
ATOM 798 C C . ASP A 1 97 ? -20.258 7.507 16.871 1.00 51.72 97 ASP A C 1
ATOM 800 O O . ASP A 1 97 ? -20.520 8.657 17.217 1.00 51.72 97 ASP A O 1
ATOM 804 N N . LEU A 1 98 ? -19.725 7.265 15.672 1.00 55.00 98 LEU A N 1
ATOM 805 C CA . LEU A 1 98 ? -19.616 8.211 14.571 1.00 55.00 98 LEU A CA 1
ATOM 806 C C . LEU A 1 98 ? -20.940 8.227 13.779 1.00 55.00 98 LEU A C 1
ATOM 808 O O . LEU A 1 98 ? -21.531 7.166 13.548 1.00 55.00 98 LEU A O 1
ATOM 812 N N . PRO A 1 99 ? -21.423 9.405 13.348 1.00 45.25 99 PRO A N 1
ATOM 813 C CA . PRO A 1 99 ? -22.618 9.491 12.522 1.00 45.25 99 PRO A CA 1
ATOM 814 C C . PRO A 1 99 ? -22.460 8.648 11.248 1.00 45.25 99 PRO A C 1
ATOM 816 O O . PRO A 1 99 ? -21.474 8.755 10.524 1.00 45.25 99 PRO A O 1
ATOM 819 N N . CYS A 1 100 ? -23.443 7.778 11.001 1.00 47.41 100 CYS A N 1
ATOM 820 C CA . CYS A 1 100 ? -23.510 6.926 9.817 1.00 47.41 100 CYS A CA 1
ATOM 821 C C . CYS A 1 100 ? -23.836 7.771 8.588 1.00 47.41 100 CYS A C 1
ATOM 823 O O . CYS A 1 100 ? -24.995 8.127 8.382 1.00 47.41 100 CYS A O 1
ATOM 825 N N . THR A 1 101 ? -22.837 8.064 7.770 1.00 52.66 101 THR A N 1
ATOM 826 C CA . THR A 1 101 ? -23.011 8.794 6.512 1.00 52.66 101 THR A CA 1
ATOM 827 C C . THR A 1 101 ? -21.900 8.401 5.543 1.00 52.66 101 THR A C 1
ATOM 829 O O . THR A 1 101 ? -20.808 8.078 6.009 1.00 52.66 101 THR A O 1
ATOM 832 N N . ASP A 1 102 ? -22.125 8.541 4.233 1.00 60.28 102 ASP A N 1
ATOM 833 C CA . ASP A 1 102 ? -21.074 8.624 3.195 1.00 60.28 102 ASP A CA 1
ATOM 834 C C . ASP A 1 102 ? -20.210 9.899 3.362 1.00 60.28 102 ASP A C 1
ATOM 836 O O . ASP A 1 102 ? -19.833 10.568 2.403 1.00 60.28 102 ASP A O 1
ATOM 840 N N . ALA A 1 103 ? -19.961 10.307 4.609 1.00 71.12 103 ALA A N 1
ATOM 841 C CA . ALA A 1 103 ? -19.194 11.489 4.925 1.00 71.12 103 ALA A CA 1
ATOM 842 C C . ALA A 1 103 ? -17.712 11.151 4.870 1.00 71.12 103 ALA A C 1
ATOM 844 O O . ALA A 1 103 ? -17.227 10.231 5.537 1.00 71.12 103 ALA A O 1
ATOM 845 N N . ILE A 1 104 ? -17.010 11.989 4.125 1.00 79.00 104 ILE A N 1
ATOM 846 C CA . ILE A 1 104 ? -15.574 12.160 4.234 1.00 79.00 104 ILE A CA 1
ATOM 847 C C . ILE A 1 104 ? -15.316 12.883 5.557 1.00 79.00 104 ILE A C 1
ATOM 849 O O . ILE A 1 104 ? -15.825 13.985 5.781 1.00 79.00 104 ILE A O 1
ATOM 853 N N . ILE A 1 105 ? -14.524 12.273 6.433 1.00 83.81 105 ILE A N 1
ATOM 854 C CA . ILE A 1 105 ? -13.989 12.939 7.619 1.00 83.81 105 ILE A CA 1
ATOM 855 C C . ILE A 1 105 ? -12.519 13.242 7.355 1.00 83.81 105 ILE A C 1
ATOM 857 O O . ILE A 1 105 ? -11.747 12.345 7.024 1.00 83.81 105 ILE A O 1
ATOM 861 N N . ASN A 1 106 ? -12.138 14.507 7.519 1.00 89.94 106 ASN A N 1
ATOM 862 C CA . ASN A 1 106 ? -10.781 14.980 7.272 1.00 89.94 106 ASN A CA 1
ATOM 863 C C . ASN A 1 106 ? -10.029 15.238 8.578 1.00 89.94 106 ASN A C 1
ATOM 865 O O . ASN A 1 106 ? -10.604 15.717 9.558 1.00 89.94 106 ASN A O 1
ATOM 869 N N . GLY A 1 107 ? -8.724 14.977 8.566 1.00 90.50 107 GLY A N 1
ATOM 870 C CA . GLY A 1 107 ? -7.801 15.372 9.621 1.00 90.50 107 GLY A CA 1
ATOM 871 C C . GLY A 1 107 ? -7.977 14.630 10.944 1.00 90.50 107 GLY A C 1
ATOM 872 O O . GLY A 1 107 ? -7.616 15.179 11.985 1.00 90.50 107 GLY A O 1
ATOM 873 N N . VAL A 1 108 ? -8.535 13.416 10.929 1.00 93.94 108 VAL A N 1
ATOM 874 C CA . VAL A 1 108 ? -8.751 12.625 12.149 1.00 93.94 108 VAL A CA 1
ATOM 875 C C . VAL A 1 108 ? -7.420 12.091 12.656 1.00 93.94 108 VAL A C 1
ATOM 877 O O . VAL A 1 108 ? -6.668 11.491 11.894 1.00 93.94 108 VAL A O 1
ATOM 880 N N . GLU A 1 109 ? -7.146 12.270 13.944 1.00 95.62 109 GLU A N 1
ATOM 881 C CA . GLU A 1 109 ? -5.988 11.666 14.601 1.00 95.62 109 GLU A CA 1
ATOM 882 C C . GLU A 1 109 ? -6.189 10.154 14.761 1.00 95.62 109 GLU A C 1
ATOM 884 O O . GLU A 1 109 ? -7.086 9.690 15.471 1.00 95.62 109 GLU A O 1
ATOM 889 N N . VAL A 1 110 ? -5.344 9.377 14.089 1.00 96.75 110 VAL A N 1
ATOM 890 C CA . VAL A 1 110 ? -5.411 7.915 14.044 1.00 96.75 110 VAL A CA 1
ATOM 891 C C . VAL A 1 110 ? -4.043 7.336 14.391 1.00 96.75 110 VAL A C 1
ATOM 893 O O . VAL A 1 110 ? -3.005 7.847 13.967 1.00 96.75 110 VAL A O 1
ATOM 896 N N . MET A 1 111 ? -4.034 6.260 15.179 1.00 98.25 111 MET A N 1
ATOM 897 C CA . MET A 1 111 ? -2.809 5.543 15.522 1.00 98.25 111 MET A CA 1
ATOM 898 C C . MET A 1 111 ? -2.262 4.815 14.294 1.00 98.25 111 MET A C 1
ATOM 900 O O . MET A 1 111 ? -3.010 4.178 13.553 1.00 98.25 111 MET A O 1
ATOM 904 N N . VAL A 1 112 ? -0.949 4.833 14.120 1.00 98.44 112 VAL A N 1
ATOM 905 C CA . VAL A 1 112 ? -0.248 4.105 13.065 1.00 98.44 112 VAL A CA 1
ATOM 906 C C . VAL A 1 112 ? 1.054 3.524 13.619 1.00 98.44 112 VAL A C 1
ATOM 908 O O . VAL A 1 112 ? 1.630 4.060 14.566 1.00 98.44 112 VAL A O 1
ATOM 911 N N . TYR A 1 113 ? 1.522 2.417 13.047 1.00 98.38 113 TYR A N 1
ATOM 912 C CA . TYR A 1 113 ? 2.856 1.889 13.328 1.00 98.38 113 TYR A CA 1
ATOM 913 C C . TYR A 1 113 ? 3.812 2.368 12.239 1.00 98.38 113 TYR A C 1
ATOM 915 O O . TYR A 1 113 ? 3.507 2.203 11.065 1.00 98.38 113 TYR A O 1
ATOM 923 N N . ILE A 1 114 ? 4.956 2.952 12.598 1.00 97.50 114 ILE A N 1
ATOM 924 C CA . ILE A 1 114 ? 6.004 3.377 11.648 1.00 97.50 114 ILE A CA 1
ATOM 925 C C . ILE A 1 114 ? 7.320 2.705 12.040 1.00 97.50 114 ILE A C 1
ATOM 927 O O . ILE A 1 114 ? 7.657 2.637 13.224 1.00 97.50 114 ILE A O 1
ATOM 931 N N . MET A 1 115 ? 8.043 2.133 11.075 1.00 95.50 115 MET A N 1
ATOM 932 C CA . MET A 1 115 ? 9.305 1.454 11.360 1.00 95.50 115 MET A CA 1
ATOM 933 C C . MET A 1 115 ? 10.329 2.448 11.888 1.00 95.50 115 MET A C 1
ATOM 935 O O . MET A 1 115 ? 10.396 3.598 11.447 1.00 95.50 115 MET A O 1
ATOM 939 N N . ASN A 1 116 ? 11.209 1.977 12.768 1.00 92.12 116 ASN A N 1
ATOM 940 C CA . ASN A 1 116 ? 12.432 2.705 13.102 1.00 92.12 116 ASN A CA 1
ATOM 941 C C . ASN A 1 116 ? 13.421 2.590 11.928 1.00 92.12 116 ASN A C 1
ATOM 943 O O . ASN A 1 116 ? 14.323 1.752 11.917 1.00 92.12 116 ASN A O 1
ATOM 947 N N . SER A 1 117 ? 13.171 3.398 10.895 1.00 78.94 117 SER A N 1
ATOM 948 C CA . SER A 1 117 ? 13.801 3.347 9.572 1.00 78.94 117 SER A CA 1
ATOM 949 C C . SER A 1 117 ? 15.292 3.676 9.591 1.00 78.94 117 SER A C 1
ATOM 951 O O . SER A 1 117 ? 16.035 3.115 8.786 1.00 78.94 117 SER A O 1
ATOM 953 N N . GLU A 1 118 ? 15.748 4.498 10.539 1.00 77.56 118 GLU A N 1
ATOM 954 C CA . GLU A 1 118 ? 17.158 4.898 10.676 1.00 77.56 118 GLU A CA 1
ATOM 955 C C . GLU A 1 118 ? 18.119 3.711 10.830 1.00 77.56 118 GLU A C 1
ATOM 957 O O . GLU A 1 118 ? 19.286 3.801 10.460 1.00 77.56 118 GLU A O 1
ATOM 962 N N . ILE A 1 119 ? 17.625 2.572 11.325 1.00 78.62 119 ILE A N 1
ATOM 963 C CA . ILE A 1 119 ? 18.423 1.360 11.556 1.00 78.62 119 ILE A CA 1
ATOM 964 C C . ILE A 1 119 ? 18.048 0.189 10.634 1.00 78.62 119 ILE A C 1
ATOM 966 O O . ILE A 1 119 ? 18.549 -0.921 10.816 1.00 78.62 119 ILE A O 1
ATOM 970 N N . ARG A 1 120 ? 17.154 0.386 9.655 1.00 82.62 120 ARG A N 1
ATOM 971 C CA . ARG A 1 120 ? 16.665 -0.691 8.769 1.00 82.62 120 ARG A CA 1
ATOM 972 C C . ARG A 1 120 ? 16.674 -0.229 7.320 1.00 82.62 120 ARG A C 1
ATOM 974 O O . ARG A 1 120 ? 15.750 0.475 6.971 1.00 82.62 120 ARG A O 1
ATOM 981 N N . PRO A 1 121 ? 17.625 -0.590 6.453 1.00 88.12 121 PRO A N 1
ATOM 982 C CA . PRO A 1 121 ? 17.644 -0.091 5.075 1.00 88.12 121 PRO A CA 1
ATOM 983 C C . PRO A 1 121 ? 16.434 -0.567 4.256 1.00 88.12 121 PRO A C 1
ATOM 985 O O . PRO A 1 121 ? 15.847 -1.615 4.541 1.00 88.12 121 PRO A O 1
ATOM 988 N N . THR A 1 122 ? 16.099 0.190 3.209 1.00 89.38 122 THR A N 1
ATOM 989 C CA . THR A 1 122 ? 15.113 -0.198 2.194 1.00 89.38 122 THR A CA 1
ATOM 990 C C . THR A 1 122 ? 15.492 -1.555 1.601 1.00 89.38 122 THR A C 1
ATOM 992 O O . THR A 1 122 ? 16.648 -1.787 1.239 1.00 89.38 122 THR A O 1
ATOM 995 N N . LYS A 1 123 ? 14.534 -2.483 1.552 1.00 89.06 123 LYS A N 1
ATOM 996 C CA . LYS A 1 123 ? 14.754 -3.861 1.104 1.00 89.06 123 LYS A CA 1
ATOM 997 C C . LYS A 1 123 ? 13.448 -4.474 0.589 1.00 89.06 123 LYS A C 1
ATOM 999 O O . LYS A 1 123 ? 12.424 -4.281 1.250 1.00 89.06 123 LYS A O 1
ATOM 1004 N N . PRO A 1 124 ? 13.485 -5.255 -0.507 1.00 77.00 124 PRO A N 1
ATOM 1005 C CA . PRO A 1 124 ? 12.307 -5.936 -1.029 1.00 77.00 124 PRO A CA 1
ATOM 1006 C C . PRO A 1 124 ? 11.574 -6.786 0.006 1.00 77.00 124 PRO A C 1
ATOM 1008 O O . PRO A 1 124 ? 12.237 -7.435 0.828 1.00 77.00 124 PRO A O 1
ATOM 1011 N N . PRO A 1 125 ? 10.231 -6.829 -0.046 1.00 81.62 125 PRO A N 1
ATOM 1012 C CA . PRO A 1 125 ? 9.476 -7.804 0.711 1.00 81.62 125 PRO A CA 1
ATOM 1013 C C . PRO A 1 125 ? 9.581 -9.198 0.081 1.00 81.62 125 PRO A C 1
ATOM 1015 O O . PRO A 1 125 ? 9.887 -9.359 -1.104 1.00 81.62 125 PRO A O 1
ATOM 1018 N N . LEU A 1 126 ? 9.304 -10.220 0.891 1.00 77.75 126 LEU A N 1
ATOM 1019 C CA . LEU A 1 126 ? 9.047 -11.569 0.381 1.00 77.75 126 LEU A C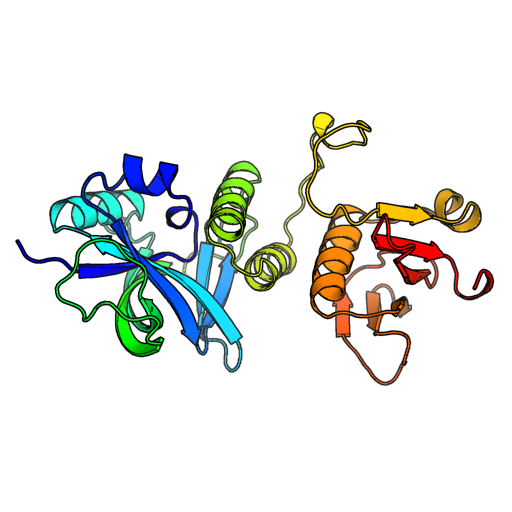A 1
ATOM 1020 C C . LEU A 1 126 ? 7.745 -11.576 -0.434 1.00 77.75 126 LEU A C 1
ATOM 1022 O O . LEU A 1 126 ? 6.832 -10.813 -0.114 1.00 77.75 126 LEU A O 1
ATOM 1026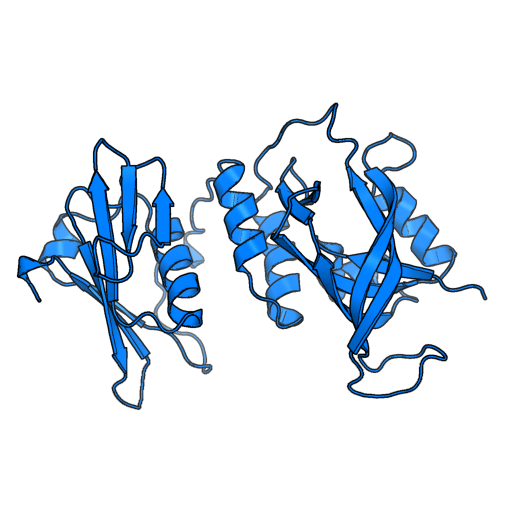 N N . LEU A 1 127 ? 7.655 -12.450 -1.443 1.00 72.19 127 LEU A N 1
ATOM 1027 C CA . LEU A 1 127 ? 6.491 -12.535 -2.335 1.00 72.19 127 LEU A CA 1
ATOM 1028 C C . LEU A 1 127 ? 5.192 -12.776 -1.551 1.00 72.19 127 LEU A C 1
ATOM 1030 O O . LEU A 1 127 ? 4.291 -11.954 -1.626 1.00 72.19 127 LEU A O 1
ATOM 1034 N N . ASP A 1 128 ? 5.150 -13.789 -0.683 1.00 71.50 128 ASP A N 1
ATOM 1035 C CA . ASP A 1 128 ? 3.960 -14.099 0.130 1.00 71.50 128 ASP A CA 1
ATOM 1036 C C . ASP A 1 128 ? 3.489 -12.917 0.998 1.00 71.50 128 ASP A C 1
ATOM 1038 O O . ASP A 1 128 ? 2.293 -12.733 1.254 1.00 71.50 128 ASP A O 1
ATOM 1042 N N . TYR A 1 129 ? 4.434 -12.096 1.476 1.00 84.00 129 TYR A N 1
ATOM 1043 C CA . TYR A 1 129 ? 4.098 -10.883 2.216 1.00 84.00 129 TYR A CA 1
ATOM 1044 C C . TYR A 1 129 ? 3.512 -9.823 1.286 1.00 84.00 129 TYR A C 1
ATOM 1046 O O . TYR A 1 129 ? 2.489 -9.230 1.619 1.00 84.00 129 TYR A O 1
ATOM 1054 N N . TYR A 1 130 ? 4.135 -9.591 0.129 1.00 79.50 130 TYR A N 1
ATOM 1055 C CA . TYR A 1 130 ? 3.619 -8.661 -0.870 1.00 79.50 130 TYR A CA 1
ATOM 1056 C C . TYR A 1 130 ? 2.206 -9.050 -1.320 1.00 79.50 130 TYR A C 1
ATOM 1058 O O . TYR A 1 130 ? 1.313 -8.209 -1.259 1.00 79.50 130 TYR A O 1
ATOM 1066 N N . ASP A 1 131 ? 1.978 -10.324 -1.645 1.00 76.94 131 ASP A N 1
ATOM 1067 C CA . ASP A 1 131 ? 0.677 -10.860 -2.061 1.00 76.94 131 ASP A CA 1
ATOM 1068 C C . ASP A 1 131 ? -0.388 -10.677 -0.980 1.00 76.94 131 ASP A C 1
ATOM 1070 O O . ASP A 1 131 ? -1.526 -10.317 -1.272 1.00 76.94 131 ASP A O 1
ATOM 1074 N N . THR A 1 132 ? -0.013 -10.834 0.292 1.00 79.25 132 THR A N 1
ATOM 1075 C CA . THR A 1 132 ? -0.907 -10.536 1.419 1.00 79.25 132 THR A CA 1
ATOM 1076 C C . THR A 1 132 ? -1.346 -9.069 1.420 1.00 79.25 132 THR A C 1
ATOM 1078 O O . THR A 1 132 ? -2.526 -8.778 1.645 1.00 79.25 132 THR A O 1
ATOM 1081 N N . VAL A 1 133 ? -0.405 -8.134 1.230 1.00 83.75 133 VAL A N 1
ATOM 1082 C CA . VAL A 1 133 ? -0.706 -6.693 1.202 1.00 83.75 133 VAL A CA 1
ATOM 1083 C C . VAL A 1 133 ? -1.531 -6.360 -0.038 1.00 83.75 133 VAL A C 1
ATOM 1085 O O . VAL A 1 133 ? -2.528 -5.653 0.084 1.00 83.75 133 VAL A O 1
ATOM 1088 N N . LEU A 1 134 ? -1.176 -6.920 -1.195 1.00 77.75 134 LEU A N 1
ATOM 1089 C CA . LEU A 1 134 ? -1.897 -6.760 -2.455 1.00 77.75 134 LEU A CA 1
ATOM 1090 C C . LEU A 1 134 ? -3.341 -7.252 -2.343 1.00 77.75 134 LEU A C 1
ATOM 1092 O O . LEU A 1 134 ? -4.261 -6.525 -2.706 1.00 77.75 134 LEU A O 1
ATOM 1096 N N . GLU A 1 135 ? -3.568 -8.434 -1.766 1.00 72.81 135 GLU A N 1
ATOM 1097 C CA . GLU A 1 135 ? -4.915 -8.928 -1.475 1.00 72.81 135 GLU A CA 1
ATOM 1098 C C . GLU A 1 135 ? -5.674 -7.954 -0.562 1.00 72.81 135 GLU A C 1
ATOM 1100 O O . GLU A 1 135 ? -6.861 -7.701 -0.771 1.00 72.81 135 GLU A O 1
ATOM 1105 N N . GLY A 1 136 ? -4.989 -7.364 0.422 1.00 77.38 136 GLY A N 1
ATOM 1106 C CA . GLY A 1 136 ? -5.527 -6.287 1.249 1.00 77.38 136 GLY A CA 1
ATOM 1107 C C . GLY A 1 136 ? -5.945 -5.064 0.428 1.00 77.38 136 GLY A C 1
ATOM 1108 O O . GLY A 1 136 ? -7.051 -4.569 0.612 1.00 77.38 136 GLY A O 1
ATOM 1109 N N . TYR A 1 137 ? -5.119 -4.589 -0.500 1.00 81.25 137 TYR A N 1
ATOM 1110 C CA . TYR A 1 137 ? -5.481 -3.474 -1.382 1.00 81.25 137 TYR A CA 1
ATOM 1111 C C . TYR A 1 137 ? -6.706 -3.816 -2.243 1.00 81.25 137 TYR A C 1
ATOM 1113 O O . TYR A 1 137 ? -7.713 -3.108 -2.192 1.00 81.25 137 TYR A O 1
ATOM 1121 N N . LEU A 1 138 ? -6.660 -4.946 -2.955 1.00 68.69 138 LEU A N 1
ATOM 1122 C CA . LEU A 1 138 ? -7.700 -5.368 -3.897 1.00 68.69 138 LEU A CA 1
ATOM 1123 C C . LEU A 1 138 ? -9.052 -5.600 -3.215 1.00 68.69 138 LEU A C 1
ATOM 1125 O O . LEU A 1 138 ? -10.080 -5.116 -3.687 1.00 68.69 138 LEU A O 1
ATOM 1129 N N . ARG A 1 139 ? -9.077 -6.311 -2.078 1.00 75.06 139 ARG A N 1
ATOM 1130 C CA . ARG A 1 139 ? -10.331 -6.610 -1.363 1.00 75.06 139 ARG A CA 1
ATOM 1131 C C . ARG A 1 139 ? -10.986 -5.377 -0.748 1.00 75.06 139 ARG A C 1
ATOM 1133 O O . ARG A 1 139 ? -12.195 -5.396 -0.538 1.00 75.06 139 ARG A O 1
ATOM 1140 N N . ASN A 1 140 ? -10.206 -4.339 -0.451 1.00 78.19 140 ASN A N 1
ATOM 1141 C CA . ASN A 1 140 ? -10.714 -3.081 0.093 1.00 78.19 140 ASN A CA 1
ATOM 1142 C C . ASN A 1 140 ? -10.904 -1.997 -0.989 1.00 78.19 140 ASN A C 1
ATOM 1144 O O . ASN A 1 140 ? -11.273 -0.877 -0.650 1.00 78.19 140 ASN A O 1
ATOM 1148 N N . GLY A 1 141 ? -10.698 -2.324 -2.273 1.00 70.69 141 GLY A N 1
ATOM 1149 C CA . GLY A 1 141 ? -10.952 -1.418 -3.397 1.00 70.69 141 GLY A CA 1
ATOM 1150 C C . GLY A 1 141 ? -9.956 -0.264 -3.522 1.00 70.69 141 GLY A C 1
ATOM 1151 O O . GLY A 1 141 ? -10.335 0.805 -3.989 1.00 70.69 141 GLY A O 1
ATOM 1152 N N . PHE A 1 142 ? -8.711 -0.449 -3.075 1.00 75.12 142 PHE A N 1
ATOM 1153 C CA . PHE A 1 142 ? -7.667 0.566 -3.205 1.00 75.12 142 PHE A CA 1
ATOM 1154 C C . PHE A 1 142 ? -6.873 0.430 -4.500 1.00 75.12 142 PHE A C 1
ATOM 1156 O O . PHE A 1 142 ? -6.534 -0.677 -4.920 1.00 75.12 142 PHE A O 1
ATOM 1163 N N . GLU A 1 143 ? -6.466 1.579 -5.036 1.00 62.03 143 GLU A N 1
ATOM 1164 C CA . GLU A 1 143 ? -5.457 1.666 -6.087 1.00 62.03 143 GLU A CA 1
ATOM 1165 C C . GLU A 1 143 ? -4.133 1.053 -5.632 1.00 62.03 143 GLU A C 1
ATOM 1167 O O . GLU A 1 143 ? -3.588 1.396 -4.579 1.00 62.03 143 GLU A O 1
ATOM 1172 N N . VAL A 1 144 ? -3.581 0.159 -6.450 1.00 64.31 144 VAL A N 1
ATOM 1173 C CA . VAL A 1 144 ? -2.358 -0.593 -6.123 1.00 64.31 144 VAL A CA 1
ATOM 1174 C C . VAL A 1 144 ? -1.076 0.180 -6.440 1.00 64.31 144 VAL A C 1
ATOM 1176 O O . VAL A 1 144 ? 0.011 -0.265 -6.071 1.00 64.31 144 VAL A O 1
ATOM 1179 N N . ARG A 1 145 ? -1.175 1.347 -7.091 1.00 58.78 145 ARG A N 1
ATOM 1180 C CA . ARG A 1 145 ? -0.024 2.158 -7.522 1.00 58.78 145 ARG A CA 1
ATOM 1181 C C . ARG A 1 145 ? 0.973 2.469 -6.397 1.00 58.78 145 ARG A C 1
ATOM 1183 O O . ARG A 1 145 ? 2.172 2.282 -6.624 1.00 58.78 145 ARG A O 1
ATOM 1190 N N . PRO A 1 146 ? 0.560 2.895 -5.185 1.00 75.06 146 PRO A N 1
ATOM 1191 C CA . PRO A 1 146 ? 1.508 3.131 -4.094 1.00 75.06 146 PRO A CA 1
ATOM 1192 C C . PRO A 1 146 ? 2.253 1.850 -3.686 1.00 75.06 146 PRO A C 1
ATOM 1194 O O . PRO A 1 146 ? 3.455 1.883 -3.420 1.00 75.06 146 PRO A O 1
ATOM 1197 N N . LEU A 1 147 ? 1.559 0.707 -3.711 1.00 77.44 147 LEU A N 1
ATOM 1198 C CA . LEU A 1 147 ? 2.102 -0.606 -3.370 1.00 77.44 147 LEU A CA 1
ATOM 1199 C C . LEU A 1 147 ? 3.127 -1.107 -4.398 1.00 77.44 147 LEU A C 1
ATOM 1201 O O . LEU A 1 147 ? 4.221 -1.543 -4.024 1.00 77.44 147 LEU A O 1
ATOM 1205 N N . SER A 1 148 ? 2.799 -1.041 -5.689 1.00 59.53 148 SER A N 1
ATOM 1206 C CA . SER A 1 148 ? 3.707 -1.441 -6.772 1.00 59.53 148 SER A CA 1
ATOM 1207 C C . SER A 1 148 ? 4.917 -0.509 -6.868 1.00 59.53 148 SER A C 1
ATOM 1209 O O . SER A 1 148 ? 6.049 -0.982 -6.972 1.00 59.53 148 SER A O 1
ATOM 1211 N N . THR A 1 149 ? 4.711 0.802 -6.722 1.00 69.44 149 THR A N 1
ATOM 1212 C CA . THR A 1 149 ? 5.793 1.799 -6.717 1.00 69.44 149 THR A CA 1
ATOM 1213 C C . THR A 1 149 ? 6.798 1.524 -5.597 1.00 69.44 149 THR A C 1
ATOM 1215 O O . THR A 1 149 ? 8.004 1.504 -5.847 1.00 69.44 149 THR A O 1
ATOM 1218 N N . ALA A 1 150 ? 6.327 1.239 -4.377 1.00 75.50 150 ALA A N 1
ATOM 1219 C CA . ALA A 1 150 ? 7.188 0.893 -3.244 1.00 75.50 150 ALA A CA 1
ATOM 1220 C C . ALA A 1 150 ? 8.040 -0.362 -3.513 1.00 75.50 150 ALA A C 1
ATOM 1222 O O . ALA A 1 150 ? 9.233 -0.401 -3.194 1.00 75.50 150 ALA A O 1
ATOM 1223 N N . ALA A 1 151 ? 7.442 -1.391 -4.122 1.00 65.62 151 ALA A N 1
ATOM 1224 C CA . ALA A 1 151 ? 8.130 -2.626 -4.491 1.00 65.62 151 ALA A CA 1
ATOM 1225 C C . ALA A 1 151 ? 9.218 -2.394 -5.551 1.00 65.62 151 ALA A C 1
ATOM 1227 O O . ALA A 1 151 ? 10.339 -2.888 -5.416 1.00 65.62 151 ALA A O 1
ATOM 1228 N N . ILE A 1 152 ? 8.918 -1.588 -6.571 1.00 57.44 152 ILE A N 1
ATOM 1229 C CA . ILE A 1 152 ? 9.871 -1.238 -7.629 1.00 57.44 152 ILE A CA 1
ATOM 1230 C C . ILE A 1 152 ? 11.043 -0.437 -7.049 1.00 57.44 152 ILE A C 1
ATOM 1232 O O . ILE A 1 152 ? 12.197 -0.801 -7.274 1.00 57.44 152 ILE A O 1
ATOM 1236 N N . LYS A 1 153 ? 10.764 0.601 -6.245 1.00 69.81 153 LYS A N 1
ATOM 1237 C CA . LYS A 1 153 ? 11.791 1.470 -5.636 1.00 69.81 153 LYS A CA 1
ATOM 1238 C C . LYS A 1 153 ? 12.787 0.698 -4.768 1.00 69.81 153 LYS A C 1
ATOM 1240 O O . LYS A 1 153 ? 13.964 1.043 -4.734 1.00 69.81 153 LYS A O 1
ATOM 1245 N N . CYS A 1 154 ? 12.340 -0.351 -4.076 1.00 76.44 154 CYS A N 1
ATOM 1246 C CA . CYS A 1 154 ? 13.224 -1.181 -3.255 1.00 76.44 154 CYS A CA 1
ATOM 1247 C C . CYS A 1 154 ? 13.954 -2.289 -4.037 1.00 76.44 154 CYS A C 1
ATOM 1249 O O . CYS A 1 154 ? 14.767 -2.999 -3.448 1.00 76.44 154 CYS A O 1
ATOM 1251 N N . GLY A 1 155 ? 13.704 -2.429 -5.344 1.00 61.19 155 GLY A N 1
ATOM 1252 C CA . GLY A 1 155 ? 14.370 -3.402 -6.210 1.00 61.19 155 GLY A CA 1
ATOM 1253 C C . GLY A 1 155 ? 13.818 -4.822 -6.091 1.00 61.19 155 GLY A C 1
ATOM 1254 O O . GLY A 1 155 ? 14.584 -5.780 -6.227 1.00 61.19 155 GLY A O 1
ATOM 1255 N N . ALA A 1 156 ? 12.523 -4.975 -5.799 1.00 58.72 156 ALA A N 1
ATOM 1256 C CA . ALA A 1 156 ? 11.892 -6.286 -5.740 1.00 58.72 156 ALA A CA 1
ATOM 1257 C C . ALA A 1 156 ? 12.020 -7.037 -7.073 1.00 58.72 156 ALA A C 1
ATOM 1259 O O . ALA A 1 156 ? 11.845 -6.472 -8.152 1.00 58.72 156 ALA A O 1
ATOM 1260 N N . LYS A 1 157 ? 12.355 -8.326 -6.976 1.00 53.75 157 LYS A N 1
ATOM 1261 C CA . LYS A 1 157 ? 12.455 -9.262 -8.096 1.00 53.75 157 LYS A CA 1
ATOM 1262 C C . LYS A 1 157 ? 11.714 -10.520 -7.679 1.00 53.75 157 LYS A C 1
ATOM 1264 O O . LYS A 1 157 ? 12.197 -11.242 -6.809 1.00 53.75 157 LYS A O 1
ATOM 1269 N N . TRP A 1 158 ? 10.541 -10.742 -8.251 1.00 50.97 158 TRP A N 1
ATOM 1270 C CA . TRP A 1 158 ? 9.777 -11.961 -8.025 1.00 50.97 158 TRP A CA 1
ATOM 1271 C C . TRP A 1 158 ? 9.688 -12.715 -9.336 1.00 50.97 158 TRP A C 1
ATOM 1273 O O . TRP A 1 158 ? 9.181 -12.194 -10.332 1.00 50.97 158 TRP A O 1
ATOM 1283 N N . ASP A 1 159 ? 10.222 -13.930 -9.325 1.00 38.75 159 ASP A N 1
ATOM 1284 C CA . ASP A 1 159 ? 9.966 -14.886 -10.384 1.00 38.75 159 ASP A CA 1
ATOM 1285 C C . ASP A 1 159 ? 8.482 -15.257 -10.315 1.00 38.75 159 ASP A C 1
ATOM 1287 O O . ASP A 1 159 ? 7.957 -15.570 -9.245 1.00 38.75 159 ASP A O 1
ATOM 1291 N N . ILE A 1 160 ? 7.793 -15.178 -11.451 1.00 35.00 160 ILE A N 1
ATOM 1292 C CA . ILE A 1 160 ? 6.402 -15.616 -11.568 1.00 35.00 160 ILE A CA 1
ATOM 1293 C C . ILE A 1 160 ? 6.367 -17.110 -11.210 1.00 35.00 160 ILE A C 1
ATOM 1295 O O . ILE A 1 160 ? 7.085 -17.872 -11.870 1.00 35.00 160 ILE A O 1
ATOM 1299 N N . PRO A 1 161 ? 5.556 -17.557 -10.230 1.00 34.97 161 PRO A N 1
ATOM 1300 C CA . PRO A 1 161 ? 5.343 -18.984 -10.016 1.00 34.97 161 PRO A CA 1
ATOM 1301 C C . PRO A 1 161 ? 4.901 -19.629 -11.335 1.00 34.97 161 PRO A C 1
ATOM 1303 O O . PRO A 1 161 ? 4.129 -19.028 -12.081 1.00 34.97 161 PRO A O 1
ATOM 1306 N N . GLU A 1 162 ? 5.384 -20.833 -11.650 1.00 33.03 162 GLU A N 1
ATOM 1307 C CA . GLU A 1 162 ? 5.062 -21.553 -12.898 1.00 33.03 162 GLU A CA 1
ATOM 1308 C C . GLU A 1 162 ? 3.545 -21.562 -13.207 1.00 33.03 162 GLU A C 1
ATOM 1310 O O . GLU A 1 162 ? 3.130 -21.539 -14.360 1.00 33.03 162 GLU A O 1
ATOM 1315 N N . ASP A 1 163 ? 2.728 -21.527 -12.159 1.00 34.56 163 ASP A N 1
ATOM 1316 C CA . ASP A 1 163 ? 1.268 -21.522 -12.119 1.00 34.56 163 ASP A CA 1
ATOM 1317 C C . ASP A 1 163 ? 0.633 -20.274 -12.769 1.00 34.56 163 ASP A C 1
ATOM 1319 O O . ASP A 1 163 ? -0.492 -20.338 -13.265 1.00 34.56 163 ASP A O 1
ATOM 1323 N N . TYR A 1 164 ? 1.362 -19.154 -12.788 1.00 32.44 164 TYR A N 1
ATOM 1324 C CA . TYR A 1 164 ? 0.975 -17.883 -13.411 1.00 32.44 164 TYR A CA 1
ATOM 1325 C C . TYR A 1 164 ? 1.618 -17.691 -14.798 1.00 32.44 164 TYR A C 1
ATOM 1327 O O . TYR A 1 164 ? 1.286 -16.738 -15.509 1.00 32.44 164 TYR A O 1
ATOM 1335 N N . LYS A 1 165 ? 2.489 -18.614 -15.243 1.00 34.19 165 LYS A N 1
ATOM 1336 C CA . LYS A 1 165 ? 2.888 -18.710 -16.655 1.00 34.19 165 LYS A CA 1
ATOM 1337 C C . LYS A 1 165 ? 1.723 -19.312 -17.439 1.00 34.19 165 LYS A C 1
ATOM 1339 O O . LYS A 1 165 ? 1.618 -20.522 -17.583 1.00 34.19 165 LYS A O 1
ATOM 1344 N N . CYS A 1 166 ? 0.844 -18.442 -17.929 1.00 32.56 166 CYS A N 1
ATOM 1345 C CA . CYS A 1 166 ? -0.153 -18.716 -18.964 1.00 32.56 166 CYS A CA 1
ATOM 1346 C C . CYS A 1 166 ? -0.832 -20.103 -18.864 1.00 32.56 166 CYS A C 1
ATOM 1348 O O . CYS A 1 166 ? -0.530 -21.029 -19.618 1.00 32.56 166 CYS A O 1
ATOM 1350 N N . ARG A 1 167 ? -1.811 -20.232 -17.963 1.00 31.69 167 ARG A N 1
ATOM 1351 C CA . ARG A 1 167 ? -2.935 -21.150 -18.180 1.00 31.69 167 ARG A CA 1
ATOM 1352 C C . ARG A 1 167 ? -4.158 -20.320 -18.536 1.00 31.69 167 ARG A C 1
ATOM 1354 O O . ARG A 1 167 ? -4.717 -19.616 -17.704 1.00 31.69 167 ARG A O 1
ATOM 1361 N N . THR A 1 168 ? -4.520 -20.383 -19.809 1.00 35.81 168 THR A N 1
ATOM 1362 C CA . THR A 1 168 ? -5.774 -19.888 -20.369 1.00 35.81 168 THR A CA 1
ATOM 1363 C C . THR A 1 168 ? -6.946 -20.651 -19.754 1.00 35.81 168 THR A C 1
ATOM 1365 O O . THR A 1 168 ? -7.244 -21.753 -20.200 1.00 35.81 168 THR A O 1
ATOM 1368 N N . ASP A 1 169 ? -7.523 -20.109 -18.685 1.00 43.59 169 ASP A N 1
ATOM 1369 C CA . ASP A 1 169 ? -8.946 -20.184 -18.307 1.00 43.59 169 ASP A CA 1
ATOM 1370 C C . ASP A 1 169 ? -9.067 -19.739 -16.852 1.00 43.59 169 ASP A C 1
ATOM 1372 O O . ASP A 1 169 ? -8.623 -20.496 -15.999 1.00 43.59 169 ASP A O 1
ATOM 1376 N N . MET A 1 170 ? -9.671 -18.575 -16.559 1.00 35.84 170 MET A N 1
ATOM 1377 C CA . MET A 1 170 ? -10.429 -18.319 -15.313 1.00 35.84 170 MET A CA 1
ATOM 1378 C C . MET A 1 170 ? -11.199 -16.983 -15.364 1.00 35.84 170 MET A C 1
ATOM 1380 O O . MET A 1 170 ? -10.588 -15.936 -15.219 1.00 35.84 170 MET A O 1
ATOM 1384 N N . GLY A 1 171 ? -12.535 -17.040 -15.438 1.00 31.67 171 GLY A N 1
ATOM 1385 C CA . GLY A 1 171 ? -13.448 -16.314 -14.528 1.00 31.67 171 GLY A CA 1
ATOM 1386 C C . GLY A 1 171 ? -13.785 -14.828 -14.764 1.00 31.67 171 GLY A C 1
ATOM 1387 O O . GLY A 1 171 ? -12.938 -13.948 -14.662 1.00 31.67 171 GLY A O 1
ATOM 1388 N N . GLU A 1 172 ? -15.081 -14.564 -14.956 1.00 40.66 172 GLU A N 1
ATOM 1389 C CA . GLU A 1 172 ? -15.740 -13.298 -15.321 1.00 40.66 172 GLU A CA 1
ATOM 1390 C C . GLU A 1 172 ? -15.577 -12.130 -14.318 1.00 40.66 172 GLU A C 1
ATOM 1392 O O . GLU A 1 172 ? -16.248 -12.049 -13.287 1.00 40.66 172 GLU A O 1
ATOM 1397 N N . LYS A 1 173 ? -14.732 -11.162 -14.680 1.00 36.28 173 LYS A N 1
ATOM 1398 C CA . LYS A 1 173 ? -14.839 -9.723 -14.366 1.00 36.28 173 LYS A CA 1
ATOM 1399 C C . LYS A 1 173 ? -13.856 -9.011 -15.294 1.00 36.28 173 LYS A C 1
ATOM 1401 O O . LYS A 1 173 ? -12.709 -9.438 -15.314 1.00 36.28 173 LYS A O 1
ATOM 1406 N N . LEU A 1 174 ? -14.332 -8.030 -16.079 1.00 42.56 174 LEU A N 1
ATOM 1407 C CA . LEU A 1 174 ? -13.615 -7.304 -17.151 1.00 42.56 174 LEU A CA 1
ATOM 1408 C C . LEU A 1 174 ? -12.098 -7.564 -17.170 1.00 42.56 174 LEU A C 1
ATOM 1410 O O . LEU A 1 174 ? -11.341 -6.977 -16.401 1.00 42.56 174 LEU A O 1
ATOM 1414 N N . GLN A 1 175 ? -11.684 -8.505 -18.019 1.00 51.88 175 GLN A N 1
ATOM 1415 C CA . GLN A 1 175 ? -10.291 -8.912 -18.153 1.00 51.88 175 GLN A CA 1
ATOM 1416 C C . GLN A 1 175 ? -9.639 -8.101 -19.266 1.00 51.88 175 GLN A C 1
ATOM 1418 O O . GLN A 1 175 ? -10.039 -8.219 -20.424 1.00 51.88 175 GLN A O 1
ATOM 1423 N N . LEU A 1 176 ? -8.618 -7.318 -18.916 1.00 53.59 176 LEU A N 1
ATOM 1424 C CA . LEU A 1 176 ? -7.753 -6.665 -19.889 1.00 53.59 176 LEU A CA 1
ATOM 1425 C C . LEU A 1 176 ? -6.903 -7.734 -20.591 1.00 53.59 176 LEU A C 1
ATOM 1427 O O . LEU A 1 176 ? -6.044 -8.365 -19.971 1.00 53.59 176 LEU A O 1
ATOM 1431 N N . LYS A 1 177 ? -7.152 -7.973 -21.880 1.00 59.97 177 LYS A N 1
ATOM 1432 C CA . LYS A 1 177 ? -6.348 -8.902 -22.685 1.00 59.97 177 LYS A CA 1
ATOM 1433 C C . LYS A 1 177 ? -5.078 -8.205 -23.165 1.00 59.97 177 LYS A C 1
ATOM 1435 O O . LYS A 1 177 ? -5.084 -7.026 -23.498 1.00 59.97 177 LYS A O 1
ATOM 1440 N N . ILE A 1 178 ? -3.985 -8.951 -23.252 1.00 62.06 178 ILE A N 1
ATOM 1441 C CA . ILE A 1 178 ? -2.728 -8.446 -23.807 1.00 62.06 178 ILE A CA 1
ATOM 1442 C C . ILE A 1 178 ? -2.450 -9.183 -25.109 1.00 62.06 178 ILE A C 1
ATOM 1444 O O . ILE A 1 178 ? -2.335 -10.409 -25.128 1.00 62.06 178 ILE A O 1
ATOM 1448 N N . LEU A 1 179 ? -2.364 -8.428 -26.198 1.00 52.25 179 LEU A N 1
ATOM 1449 C CA . LEU A 1 179 ? -2.054 -8.914 -27.535 1.00 52.25 179 LEU A CA 1
ATOM 1450 C C . LEU A 1 179 ? -0.660 -8.430 -27.932 1.00 52.25 179 LEU A C 1
ATOM 1452 O O . LEU A 1 179 ? -0.203 -7.383 -27.483 1.00 52.25 179 LEU A O 1
ATOM 1456 N N . MET A 1 180 ? 0.034 -9.193 -28.770 1.00 59.41 180 MET A N 1
ATOM 1457 C CA . MET A 1 180 ? 1.368 -8.838 -29.260 1.00 59.41 180 MET A CA 1
ATOM 1458 C C . MET A 1 180 ? 1.483 -9.165 -30.742 1.00 59.41 180 MET A C 1
ATOM 1460 O O . MET A 1 180 ? 1.057 -10.245 -31.163 1.00 59.41 180 MET A O 1
ATOM 1464 N N . THR A 1 181 ? 2.120 -8.288 -31.513 1.00 43.16 181 THR A N 1
ATOM 1465 C CA . THR A 1 181 ? 2.485 -8.576 -32.906 1.00 43.16 181 THR A CA 1
ATOM 1466 C C . THR A 1 181 ? 3.553 -9.668 -32.992 1.00 43.16 181 THR A C 1
ATOM 1468 O O . THR A 1 181 ? 4.359 -9.873 -32.078 1.00 43.16 181 THR A O 1
ATOM 1471 N N . ASN A 1 182 ? 3.602 -10.365 -34.130 1.00 42.62 182 ASN A N 1
ATOM 1472 C CA . ASN A 1 182 ? 4.617 -11.393 -34.390 1.00 42.62 182 ASN A CA 1
ATOM 1473 C C . ASN A 1 182 ? 6.046 -10.823 -34.331 1.00 42.62 182 ASN A C 1
ATOM 1475 O O . ASN A 1 182 ? 6.970 -11.516 -33.902 1.00 42.62 182 ASN A O 1
ATOM 1479 N N . GLY A 1 183 ? 6.229 -9.559 -34.732 1.00 41.09 183 GLY A N 1
ATOM 1480 C CA . GLY A 1 183 ? 7.507 -8.862 -34.632 1.00 41.09 183 GLY A CA 1
ATOM 1481 C C . GLY A 1 183 ? 7.975 -8.744 -33.185 1.00 41.09 183 GLY A C 1
ATOM 1482 O O . GLY A 1 183 ? 9.115 -9.099 -32.877 1.00 41.09 183 GLY A O 1
ATOM 1483 N N . LEU A 1 184 ? 7.097 -8.316 -32.277 1.00 52.62 184 LEU A N 1
ATOM 1484 C CA . LEU A 1 184 ? 7.447 -8.140 -30.872 1.00 52.62 184 LEU A CA 1
ATOM 1485 C C . LEU A 1 184 ? 7.707 -9.467 -30.150 1.00 52.62 184 LEU A C 1
ATOM 1487 O O . LEU A 1 184 ? 8.654 -9.560 -29.365 1.00 52.62 184 LEU A O 1
ATOM 1491 N N . GLN A 1 185 ? 6.939 -10.514 -30.467 1.00 49.06 185 GLN A N 1
ATOM 1492 C CA . GLN A 1 185 ? 7.154 -11.859 -29.914 1.00 49.06 185 GLN A CA 1
ATOM 1493 C C . GLN A 1 185 ? 8.570 -12.396 -30.184 1.00 49.06 185 GLN A C 1
ATOM 1495 O O . GLN A 1 185 ? 9.091 -13.173 -29.388 1.00 49.06 185 GLN A O 1
ATOM 1500 N N . SER A 1 186 ? 9.213 -11.961 -31.275 1.00 41.81 186 SER A N 1
ATOM 1501 C CA . SER A 1 186 ? 10.574 -12.384 -31.633 1.00 41.81 186 SER A CA 1
ATOM 1502 C C . SER A 1 186 ? 11.692 -11.678 -30.850 1.00 41.81 186 SER A C 1
ATOM 1504 O O . SER A 1 186 ? 12.780 -12.234 -30.710 1.00 41.81 186 SER A O 1
ATOM 1506 N N . ILE A 1 187 ? 11.435 -10.467 -30.341 1.00 58.84 187 ILE A N 1
ATOM 1507 C CA . ILE A 1 187 ? 12.405 -9.657 -29.583 1.00 58.84 187 ILE A CA 1
ATOM 1508 C C . ILE A 1 187 ? 12.242 -9.872 -28.073 1.00 58.84 187 ILE A C 1
ATOM 1510 O O . ILE A 1 187 ? 13.233 -9.911 -27.345 1.00 58.84 187 ILE A O 1
ATOM 1514 N N . GLY A 1 188 ? 11.001 -10.059 -27.616 1.00 64.25 188 GLY A N 1
ATOM 1515 C CA . GLY A 1 188 ? 10.670 -10.273 -26.210 1.00 64.25 188 GLY A CA 1
ATOM 1516 C C . GLY A 1 188 ? 10.736 -9.004 -25.352 1.00 64.25 188 GLY A C 1
ATOM 1517 O O . GLY A 1 188 ? 11.071 -7.914 -25.814 1.00 64.25 188 GLY A O 1
ATOM 1518 N N . CYS A 1 189 ? 10.392 -9.162 -24.075 1.00 78.31 189 CYS A N 1
ATOM 1519 C CA . CYS A 1 189 ? 10.507 -8.138 -23.041 1.00 78.31 189 CYS A CA 1
ATOM 1520 C C . CYS A 1 189 ? 11.454 -8.648 -21.955 1.00 78.31 189 CYS A C 1
ATOM 1522 O O . CYS A 1 189 ? 11.374 -9.810 -21.552 1.0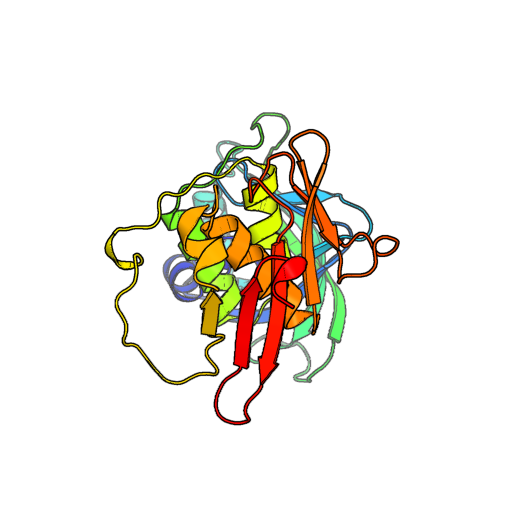0 78.31 189 CYS A O 1
ATOM 1524 N N . ASN A 1 190 ? 12.319 -7.772 -21.455 1.00 81.88 190 ASN A N 1
ATOM 1525 C CA . ASN A 1 190 ? 13.267 -8.087 -20.389 1.00 81.88 190 ASN A CA 1
ATOM 1526 C C . ASN A 1 190 ? 12.587 -8.243 -19.022 1.00 81.88 190 ASN A C 1
ATOM 1528 O O . ASN A 1 190 ? 13.165 -8.845 -18.119 1.00 81.88 190 ASN A O 1
ATOM 1532 N N . ASP A 1 191 ? 11.393 -7.669 -18.848 1.00 75.81 191 ASP A N 1
ATOM 1533 C CA . ASP A 1 191 ? 10.608 -7.779 -17.621 1.00 75.81 191 ASP A CA 1
ATOM 1534 C C . ASP A 1 191 ? 9.111 -7.595 -17.910 1.00 75.81 191 ASP A C 1
ATOM 1536 O O . ASP A 1 191 ? 8.551 -6.497 -17.809 1.00 75.81 191 ASP A O 1
ATOM 1540 N N . TRP A 1 192 ? 8.459 -8.695 -18.287 1.00 77.56 192 TRP A N 1
ATOM 1541 C CA . TRP A 1 192 ? 7.018 -8.706 -18.535 1.00 77.56 192 TRP A CA 1
ATOM 1542 C C . TRP A 1 192 ? 6.199 -8.402 -17.279 1.00 77.56 192 TRP A C 1
ATOM 1544 O O . TRP A 1 192 ? 5.141 -7.798 -17.401 1.00 77.56 192 TRP A O 1
ATOM 1554 N N . ASN A 1 193 ? 6.686 -8.734 -16.080 1.00 60.09 193 ASN A N 1
ATOM 1555 C CA . ASN A 1 193 ? 5.969 -8.435 -14.837 1.00 60.09 193 ASN A CA 1
ATOM 1556 C C . ASN A 1 193 ? 5.844 -6.938 -14.614 1.00 60.09 193 ASN A C 1
ATOM 1558 O O . ASN A 1 193 ? 4.750 -6.424 -14.385 1.00 60.09 193 ASN A O 1
ATOM 1562 N N . LEU A 1 194 ? 6.973 -6.239 -14.713 1.00 71.19 194 LEU A N 1
ATOM 1563 C CA . LEU A 1 194 ? 6.998 -4.792 -14.595 1.00 71.19 194 LEU A 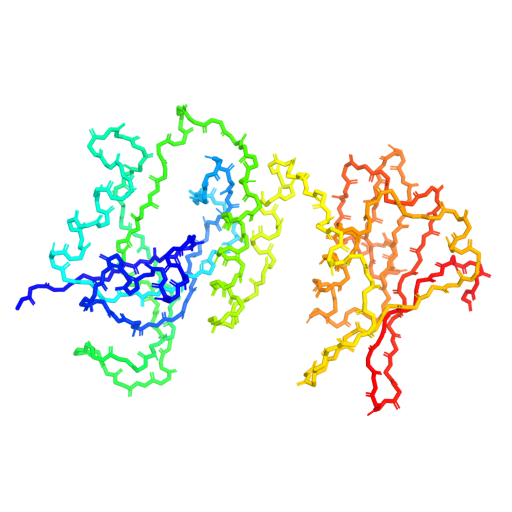CA 1
ATOM 1564 C C . LEU A 1 194 ? 6.165 -4.154 -15.707 1.00 71.19 194 LEU A C 1
ATOM 1566 O O . LEU A 1 194 ? 5.369 -3.262 -15.441 1.00 71.19 194 LEU A O 1
ATOM 1570 N N . THR A 1 195 ? 6.289 -4.655 -16.933 1.00 74.00 195 THR A N 1
ATOM 1571 C CA . THR A 1 195 ? 5.529 -4.151 -18.082 1.00 74.00 195 THR A CA 1
ATOM 1572 C C . THR A 1 195 ? 4.019 -4.300 -17.885 1.00 74.00 195 THR A C 1
ATOM 1574 O O . THR A 1 195 ? 3.286 -3.338 -18.084 1.00 74.00 195 THR A O 1
ATOM 1577 N N . LEU A 1 196 ? 3.537 -5.458 -17.429 1.00 70.81 196 LEU A N 1
ATOM 1578 C CA . LEU A 1 196 ? 2.113 -5.686 -17.161 1.00 70.81 196 LEU A CA 1
ATOM 1579 C C . LEU A 1 196 ? 1.602 -4.848 -15.984 1.00 70.81 196 LEU A C 1
ATOM 1581 O O . LEU A 1 196 ? 0.496 -4.318 -16.049 1.00 70.81 196 LEU A O 1
ATOM 1585 N N . ALA A 1 197 ? 2.406 -4.684 -14.929 1.00 66.12 197 ALA A N 1
ATOM 1586 C CA . ALA A 1 197 ? 2.059 -3.805 -13.815 1.00 66.12 197 ALA A CA 1
ATOM 1587 C C . ALA A 1 197 ? 1.922 -2.341 -14.267 1.00 66.12 197 ALA A C 1
ATOM 1589 O O . ALA A 1 197 ? 1.013 -1.645 -13.822 1.00 66.12 197 ALA A O 1
ATOM 1590 N N . LEU A 1 198 ? 2.796 -1.894 -15.175 1.00 74.31 198 LEU A N 1
ATOM 1591 C CA . LEU A 1 198 ? 2.738 -0.561 -15.774 1.00 74.31 198 LEU A CA 1
ATOM 1592 C C . LEU A 1 198 ? 1.499 -0.396 -16.658 1.00 74.31 198 LEU A C 1
ATOM 1594 O O . LEU A 1 198 ? 0.795 0.596 -16.510 1.00 74.31 198 LEU A O 1
ATOM 1598 N N . ILE A 1 199 ? 1.179 -1.376 -17.508 1.00 75.31 199 ILE A N 1
ATOM 1599 C CA . ILE A 1 199 ? -0.048 -1.341 -18.318 1.00 75.31 199 ILE A CA 1
ATOM 1600 C C . ILE A 1 199 ? -1.294 -1.283 -17.450 1.00 75.31 199 ILE A C 1
ATOM 1602 O O . ILE A 1 199 ? -2.133 -0.426 -17.676 1.00 75.31 199 ILE A O 1
ATOM 1606 N N . ASN A 1 200 ? -1.414 -2.146 -16.441 1.00 65.06 200 ASN A N 1
ATOM 1607 C CA . ASN A 1 200 ? -2.583 -2.121 -15.561 1.00 65.06 200 ASN A CA 1
ATOM 1608 C C . ASN A 1 200 ? -2.713 -0.784 -14.823 1.00 65.06 200 ASN A C 1
ATOM 1610 O O . ASN A 1 200 ? -3.827 -0.330 -14.584 1.00 65.06 200 ASN A O 1
ATOM 1614 N N . ASN A 1 201 ? -1.587 -0.148 -14.487 1.00 66.06 201 ASN A N 1
ATOM 1615 C CA . ASN A 1 201 ? -1.587 1.181 -13.891 1.00 66.06 201 ASN A CA 1
ATOM 1616 C C . ASN A 1 201 ? -2.132 2.238 -14.864 1.00 66.06 201 ASN A C 1
ATOM 1618 O O . ASN A 1 201 ? -3.042 2.972 -14.509 1.00 66.06 201 ASN A O 1
ATOM 1622 N N . PHE A 1 202 ? -1.606 2.300 -16.089 1.00 68.62 202 PHE A N 1
ATOM 1623 C CA . PHE A 1 202 ? -2.012 3.310 -17.076 1.00 68.62 202 PHE A CA 1
ATOM 1624 C C . PHE A 1 202 ? -3.385 3.041 -17.705 1.00 68.62 202 PHE A C 1
ATOM 1626 O O . PHE A 1 202 ? -4.066 3.969 -18.126 1.00 68.62 202 PHE A O 1
ATOM 1633 N N . PHE A 1 203 ? -3.830 1.787 -17.705 1.00 62.38 203 PHE A N 1
ATOM 1634 C CA . PHE A 1 203 ? -5.193 1.419 -18.066 1.00 62.38 203 PHE A CA 1
ATOM 1635 C C . PHE A 1 203 ? -6.226 2.071 -17.135 1.00 62.38 203 PHE A C 1
ATOM 1637 O O . PHE A 1 203 ? -7.256 2.553 -17.602 1.00 62.38 203 PHE A O 1
ATOM 1644 N N . GLY A 1 204 ? -5.937 2.132 -15.829 1.00 54.09 204 GLY A N 1
ATOM 1645 C CA . GLY A 1 204 ? -6.777 2.842 -14.857 1.00 54.09 204 GLY A CA 1
ATOM 1646 C C . GLY A 1 204 ? -6.848 4.352 -15.106 1.00 54.09 204 GLY A C 1
ATOM 1647 O O . GLY A 1 204 ? -7.876 4.967 -14.836 1.00 54.09 204 GLY A O 1
ATOM 1648 N N . ASP A 1 205 ? -5.793 4.923 -15.688 1.00 57.66 205 ASP A N 1
ATOM 1649 C CA . ASP A 1 205 ? -5.716 6.336 -16.076 1.00 57.66 205 ASP A CA 1
ATOM 1650 C C . ASP A 1 205 ? -6.331 6.610 -17.471 1.00 57.66 205 ASP A C 1
ATOM 1652 O O . ASP A 1 205 ? -6.341 7.753 -17.923 1.00 57.66 205 ASP A O 1
ATOM 1656 N N . HIS A 1 206 ? -6.892 5.588 -18.136 1.00 64.56 206 HIS A N 1
ATOM 1657 C CA . HIS A 1 206 ? -7.483 5.653 -19.481 1.00 64.56 206 HIS A CA 1
ATOM 1658 C C . HIS A 1 206 ? -6.517 6.118 -20.583 1.00 64.56 206 HIS A C 1
ATOM 1660 O O . HIS A 1 206 ? -6.918 6.809 -21.519 1.00 64.56 206 HIS A O 1
ATOM 1666 N N . GLU A 1 207 ? -5.245 5.729 -20.497 1.00 74.00 207 GLU A N 1
ATOM 1667 C CA . GLU A 1 207 ? -4.281 6.034 -21.555 1.00 74.00 207 GLU A CA 1
ATOM 1668 C C . GLU A 1 207 ? -4.511 5.140 -22.782 1.00 74.00 207 GLU A C 1
ATOM 1670 O O . GLU A 1 207 ? -4.272 3.927 -22.744 1.00 74.00 207 GLU A O 1
ATOM 1675 N N . ASP A 1 208 ? -4.934 5.745 -23.894 1.00 79.38 208 ASP A N 1
ATOM 1676 C CA . ASP A 1 208 ? -5.204 5.029 -25.148 1.00 79.38 208 ASP A CA 1
ATOM 1677 C C . ASP A 1 208 ? -3.922 4.505 -25.824 1.00 79.38 208 ASP A C 1
ATOM 1679 O O . ASP A 1 208 ? -3.951 3.553 -26.609 1.00 79.38 208 ASP A O 1
ATOM 1683 N N . LEU A 1 209 ? -2.774 5.115 -25.522 1.00 82.69 209 LEU A N 1
ATOM 1684 C CA . LEU A 1 209 ? -1.476 4.763 -26.083 1.00 82.69 209 LEU A CA 1
ATOM 1685 C C . LEU A 1 209 ? -0.391 4.918 -25.023 1.00 82.69 209 LEU A C 1
ATOM 1687 O O . LEU A 1 209 ? -0.272 5.957 -24.390 1.00 82.69 209 LEU A O 1
ATOM 1691 N N . ILE A 1 210 ? 0.450 3.900 -24.869 1.00 89.62 210 ILE A N 1
ATOM 1692 C CA . ILE A 1 210 ? 1.598 3.934 -23.963 1.00 89.62 210 ILE A CA 1
ATOM 1693 C C . ILE A 1 210 ? 2.844 3.606 -24.772 1.00 89.62 210 ILE A C 1
ATOM 1695 O O . ILE A 1 210 ? 2.941 2.542 -25.382 1.00 89.62 210 ILE A O 1
ATOM 1699 N N . SER A 1 211 ? 3.821 4.504 -24.769 1.00 90.62 211 SER A N 1
ATOM 1700 C CA . SER A 1 211 ? 5.081 4.324 -25.483 1.00 90.62 211 SER A CA 1
ATOM 1701 C C . SER A 1 211 ? 6.201 3.987 -24.511 1.00 90.62 211 SER A C 1
ATOM 1703 O O . SER A 1 211 ? 6.477 4.757 -23.602 1.00 90.62 211 SER A O 1
ATOM 1705 N N . PHE A 1 212 ? 6.893 2.875 -24.742 1.00 92.25 212 PHE A N 1
ATOM 1706 C CA . PHE A 1 212 ? 8.086 2.435 -24.027 1.00 92.25 212 PHE A CA 1
ATOM 1707 C C . PHE A 1 212 ? 9.314 2.698 -24.899 1.00 92.25 212 PHE A C 1
ATOM 1709 O O . PHE A 1 212 ? 9.584 1.937 -25.829 1.00 92.25 212 PHE A O 1
ATOM 1716 N N . LYS A 1 213 ? 10.067 3.760 -24.604 1.00 92.50 213 LYS A N 1
ATOM 1717 C CA . LYS A 1 213 ? 11.255 4.157 -25.371 1.00 92.50 213 LYS A CA 1
ATOM 1718 C C . LYS A 1 213 ? 12.540 3.773 -24.674 1.00 92.50 213 LYS 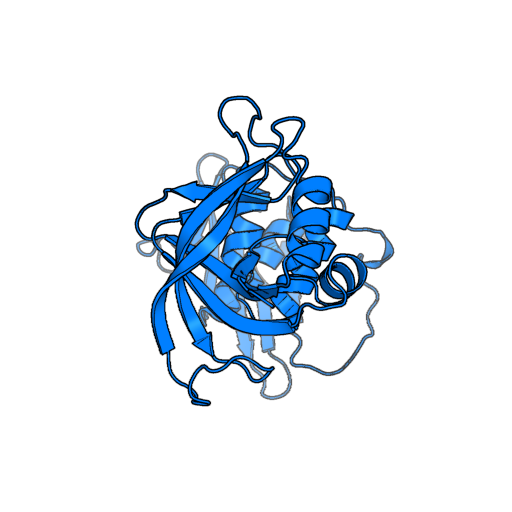A C 1
ATOM 1720 O O . LYS A 1 213 ? 12.706 4.059 -23.489 1.00 92.50 213 LYS A O 1
ATOM 1725 N N . ASN A 1 214 ? 13.470 3.170 -25.403 1.00 89.75 214 ASN A N 1
ATOM 1726 C CA . ASN A 1 214 ? 14.784 2.848 -24.855 1.00 89.75 214 ASN A CA 1
ATOM 1727 C C . ASN A 1 214 ? 15.746 4.020 -25.081 1.00 89.75 214 ASN A C 1
ATOM 1729 O O . ASN A 1 214 ? 16.202 4.248 -26.200 1.00 89.75 214 ASN A O 1
ATOM 1733 N N . VAL A 1 215 ? 16.058 4.756 -24.014 1.00 90.19 215 VAL A N 1
ATOM 1734 C CA . VAL A 1 215 ? 16.950 5.923 -24.054 1.00 90.19 215 VAL A CA 1
ATOM 1735 C C . VAL A 1 215 ? 18.065 5.717 -23.037 1.00 90.19 215 VAL A C 1
ATOM 1737 O O . VAL A 1 215 ? 17.804 5.572 -21.844 1.00 90.19 215 VAL A O 1
ATOM 1740 N N . ASP A 1 216 ? 19.310 5.656 -23.513 1.00 89.38 216 ASP A N 1
ATOM 1741 C CA . ASP A 1 216 ? 20.518 5.488 -22.693 1.00 89.38 216 ASP A CA 1
ATOM 1742 C C . ASP A 1 216 ? 20.452 4.320 -21.685 1.00 89.38 216 ASP A C 1
ATOM 1744 O O . ASP A 1 216 ? 20.941 4.404 -20.557 1.00 89.38 216 ASP A O 1
ATOM 1748 N N . GLY A 1 217 ? 19.833 3.200 -22.084 1.00 84.94 217 GLY A N 1
ATOM 1749 C CA . GLY A 1 217 ? 19.698 2.008 -21.238 1.00 84.94 217 GLY A CA 1
ATOM 1750 C C . GLY A 1 217 ? 18.592 2.102 -20.181 1.00 84.94 217 GLY A C 1
ATOM 1751 O O . GLY A 1 217 ? 18.509 1.241 -19.304 1.00 84.94 217 GLY A O 1
ATOM 1752 N N . LYS A 1 218 ? 17.727 3.113 -20.268 1.00 88.31 218 LYS A N 1
ATOM 1753 C CA . LYS A 1 218 ? 16.513 3.270 -19.463 1.00 88.31 218 LYS A CA 1
ATOM 1754 C C . LYS A 1 218 ? 15.278 3.138 -20.344 1.00 88.31 218 LYS A C 1
ATOM 1756 O O . LYS A 1 218 ? 15.359 3.317 -21.556 1.00 88.31 218 LYS A O 1
ATOM 1761 N N . THR A 1 219 ? 14.134 2.848 -19.732 1.00 93.25 219 THR A N 1
ATOM 1762 C CA . THR A 1 219 ? 12.843 2.921 -20.424 1.00 93.25 219 THR A CA 1
ATOM 1763 C C . THR A 1 219 ? 12.130 4.201 -20.030 1.00 93.25 219 THR A C 1
ATOM 1765 O O . THR A 1 219 ? 11.769 4.370 -18.867 1.00 93.25 219 THR A O 1
ATOM 1768 N N . ILE A 1 220 ? 11.929 5.090 -20.994 1.00 91.56 220 ILE A N 1
ATOM 1769 C CA . ILE A 1 220 ? 11.100 6.284 -20.860 1.00 91.56 220 ILE A CA 1
ATOM 1770 C C . ILE A 1 220 ? 9.690 5.917 -21.303 1.00 91.56 220 ILE A C 1
ATOM 1772 O O . ILE A 1 220 ? 9.508 5.396 -22.401 1.00 91.56 220 ILE A O 1
ATOM 1776 N N . ILE A 1 221 ? 8.712 6.162 -20.439 1.00 89.88 221 ILE A N 1
ATOM 1777 C CA . ILE A 1 221 ? 7.309 5.856 -20.689 1.00 89.88 221 ILE A CA 1
ATOM 1778 C C . ILE A 1 221 ? 6.540 7.158 -20.883 1.00 89.88 221 ILE A C 1
ATOM 1780 O O . ILE A 1 221 ? 6.650 8.065 -20.054 1.00 89.88 221 ILE A O 1
ATOM 1784 N N . THR A 1 222 ? 5.776 7.241 -21.968 1.00 88.50 222 THR A N 1
ATOM 1785 C CA . THR A 1 222 ? 4.907 8.380 -22.303 1.00 88.50 222 THR A CA 1
ATOM 1786 C C . THR A 1 222 ? 3.529 7.890 -22.743 1.00 88.50 222 THR A C 1
ATOM 1788 O O . THR A 1 222 ? 3.362 6.700 -23.019 1.00 88.50 222 THR A O 1
ATOM 1791 N N . ASN A 1 223 ? 2.562 8.797 -22.865 1.00 81.94 223 ASN A N 1
ATOM 1792 C CA . ASN A 1 223 ? 1.242 8.516 -23.448 1.00 81.94 223 ASN A CA 1
ATOM 1793 C C . ASN A 1 223 ? 1.244 8.523 -24.999 1.00 81.94 223 ASN A C 1
ATOM 1795 O O . ASN A 1 223 ? 0.222 8.725 -25.652 1.00 81.94 223 ASN A O 1
ATOM 1799 N N . GLY A 1 224 ? 2.423 8.390 -25.618 1.00 72.50 224 GLY A N 1
ATOM 1800 C CA . GLY A 1 224 ? 2.611 8.537 -27.063 1.00 72.50 224 GLY A CA 1
ATOM 1801 C C . GLY A 1 224 ? 2.948 9.957 -27.529 1.00 72.50 224 GLY A C 1
ATOM 1802 O O . GLY A 1 224 ? 3.440 10.107 -28.647 1.00 72.50 224 GLY A O 1
ATOM 1803 N N . ASN A 1 225 ? 2.788 10.976 -26.677 1.00 76.00 225 ASN A N 1
ATOM 1804 C CA . ASN A 1 225 ? 3.391 12.293 -26.871 1.00 76.00 225 ASN A CA 1
ATOM 1805 C C . ASN A 1 225 ? 4.746 12.361 -26.147 1.00 76.00 225 ASN A C 1
ATOM 1807 O O . ASN A 1 225 ? 4.840 12.102 -24.950 1.00 76.00 225 ASN A O 1
ATOM 1811 N N . ASP A 1 226 ? 5.814 12.720 -26.857 1.00 67.88 226 ASP A N 1
ATOM 1812 C CA . ASP A 1 226 ? 7.171 12.767 -26.290 1.00 67.88 226 ASP A CA 1
ATOM 1813 C C . ASP A 1 226 ? 7.384 13.895 -25.277 1.00 67.88 226 ASP A C 1
ATOM 1815 O O . ASP A 1 226 ? 8.347 13.858 -24.509 1.00 67.88 226 ASP A O 1
ATOM 1819 N N . GLU A 1 227 ? 6.483 14.876 -25.254 1.00 70.12 227 GLU A N 1
ATOM 1820 C CA . GLU A 1 227 ? 6.485 15.956 -24.267 1.00 70.12 227 GLU A CA 1
ATOM 1821 C C . GLU A 1 227 ? 5.812 15.543 -22.940 1.00 70.12 227 GLU A C 1
ATOM 1823 O O . GLU A 1 227 ? 6.122 16.119 -21.895 1.00 70.12 227 GLU A O 1
ATOM 1828 N N . ASP A 1 228 ? 4.972 14.499 -22.946 1.00 71.81 228 ASP A N 1
ATOM 1829 C CA . ASP A 1 228 ? 4.179 14.049 -21.795 1.00 71.81 228 ASP A CA 1
ATOM 1830 C C . ASP A 1 228 ? 4.822 12.830 -21.114 1.00 71.81 228 ASP A C 1
ATOM 1832 O O . ASP A 1 228 ? 4.455 11.664 -21.302 1.00 71.81 228 ASP A O 1
ATOM 1836 N N . HIS A 1 229 ? 5.838 13.113 -20.299 1.00 81.88 229 HIS A N 1
ATOM 1837 C CA . HIS A 1 229 ? 6.561 12.098 -19.539 1.00 81.88 229 HIS A CA 1
ATOM 1838 C C . HIS A 1 229 ? 5.704 11.489 -18.419 1.00 81.88 229 HIS A C 1
ATOM 1840 O O . HIS A 1 229 ? 5.365 12.173 -17.453 1.00 81.88 229 HIS A O 1
ATOM 1846 N N . LEU A 1 230 ? 5.441 10.181 -18.494 1.00 79.25 230 LEU A N 1
ATOM 1847 C CA . LEU A 1 230 ? 4.706 9.453 -17.457 1.00 79.25 230 LEU A CA 1
ATOM 1848 C C . LEU A 1 230 ? 5.642 8.866 -16.396 1.00 79.25 230 LEU A C 1
ATOM 1850 O O . LEU A 1 230 ? 5.413 9.022 -15.195 1.00 79.25 230 LEU A O 1
ATOM 1854 N N . LEU A 1 231 ? 6.689 8.152 -16.825 1.00 83.94 231 LEU A N 1
ATOM 1855 C CA . LEU A 1 231 ? 7.600 7.454 -15.915 1.00 83.94 231 LEU A CA 1
ATOM 1856 C C . LEU A 1 231 ? 8.950 7.144 -16.569 1.00 83.94 231 LEU A C 1
ATOM 1858 O O . LEU A 1 231 ? 9.027 6.841 -17.756 1.00 83.94 231 LEU A O 1
ATOM 1862 N N . THR A 1 232 ? 10.017 7.123 -15.769 1.00 86.19 232 THR A N 1
ATOM 1863 C CA . THR A 1 232 ? 11.305 6.527 -16.151 1.00 86.19 232 THR A CA 1
ATOM 1864 C C . THR A 1 232 ? 11.551 5.244 -15.364 1.00 86.19 232 THR A C 1
ATOM 1866 O O . THR A 1 232 ? 11.472 5.233 -14.137 1.00 86.19 232 THR A O 1
ATOM 1869 N N . VAL A 1 233 ? 11.909 4.172 -16.065 1.00 83.56 233 VAL A N 1
ATOM 1870 C CA . VAL A 1 233 ? 12.396 2.916 -15.489 1.00 83.56 233 VAL A CA 1
ATOM 1871 C C . VAL A 1 233 ? 13.901 2.832 -15.734 1.00 83.56 233 VAL A C 1
ATOM 1873 O O . VAL A 1 233 ? 14.343 2.841 -16.881 1.00 83.56 233 VAL A O 1
ATOM 1876 N N . ASP A 1 234 ? 14.700 2.695 -14.673 1.00 88.62 234 ASP A N 1
ATOM 1877 C CA . ASP A 1 234 ? 16.174 2.641 -14.728 1.00 88.62 234 ASP A CA 1
ATOM 1878 C C . ASP A 1 234 ? 16.734 1.301 -15.265 1.00 88.62 234 ASP A C 1
ATOM 1880 O O . ASP A 1 234 ? 17.711 0.751 -14.754 1.00 88.62 234 ASP A O 1
ATOM 1884 N N . LYS A 1 235 ? 16.083 0.736 -16.285 1.00 83.44 235 LYS A N 1
ATOM 1885 C CA . LYS A 1 235 ? 16.527 -0.414 -17.081 1.00 83.44 235 LYS A CA 1
ATOM 1886 C C . LYS A 1 235 ? 15.739 -0.477 -18.397 1.00 83.44 235 LYS A C 1
ATOM 1888 O O . LYS A 1 235 ? 14.623 0.051 -18.454 1.00 83.44 235 LYS A O 1
ATOM 1893 N N . PRO A 1 236 ? 16.242 -1.166 -19.433 1.00 89.69 236 PRO A N 1
ATOM 1894 C CA . PRO A 1 236 ? 15.495 -1.343 -20.669 1.00 89.69 236 PRO A CA 1
ATOM 1895 C C . PRO A 1 236 ? 14.463 -2.470 -20.516 1.00 89.69 236 PRO A C 1
ATOM 1897 O O . PRO A 1 236 ? 14.829 -3.605 -20.209 1.00 89.69 236 PRO A O 1
ATOM 1900 N N . LEU A 1 237 ? 13.180 -2.183 -20.743 1.00 85.31 237 LEU A N 1
ATOM 1901 C CA . LEU A 1 237 ? 12.108 -3.183 -20.810 1.00 85.31 237 LEU A CA 1
ATOM 1902 C C . LEU A 1 237 ? 12.105 -3.886 -22.165 1.00 85.31 237 LEU A C 1
ATOM 1904 O O . LEU A 1 237 ? 11.949 -5.100 -22.234 1.00 85.31 237 LEU A O 1
ATOM 1908 N N . PHE A 1 238 ? 12.370 -3.135 -23.227 1.00 87.31 238 PHE A N 1
ATOM 1909 C CA . PHE A 1 238 ? 12.459 -3.633 -24.591 1.00 87.31 238 PHE A CA 1
ATOM 1910 C C . PHE A 1 238 ? 13.781 -3.185 -25.218 1.00 87.31 238 PHE A C 1
ATOM 1912 O O . PHE A 1 238 ? 14.352 -2.154 -24.851 1.00 87.31 238 PHE A O 1
ATOM 1919 N N . SER A 1 239 ? 14.300 -3.961 -26.171 1.00 83.88 239 SER A N 1
ATOM 1920 C CA . SER A 1 239 ? 15.523 -3.594 -26.902 1.00 83.88 239 SER A CA 1
ATOM 1921 C C . SER A 1 239 ? 15.278 -2.563 -28.013 1.00 83.88 239 SER A C 1
ATOM 1923 O O . SER A 1 239 ? 16.223 -2.142 -28.674 1.00 83.88 239 SER A O 1
ATOM 1925 N N . LYS A 1 240 ? 14.012 -2.222 -28.267 1.00 86.06 240 LYS A N 1
ATOM 1926 C CA . LYS A 1 240 ? 13.532 -1.228 -29.232 1.00 86.06 240 LYS A CA 1
ATOM 1927 C C . LYS A 1 240 ? 12.342 -0.495 -28.625 1.00 86.06 240 LYS A C 1
ATOM 1929 O O . LYS A 1 240 ? 11.782 -0.976 -27.643 1.00 86.06 240 LYS A O 1
ATOM 1934 N N . ASP A 1 241 ? 11.947 0.609 -29.242 1.00 90.12 241 ASP A N 1
ATOM 1935 C CA . ASP A 1 241 ? 10.725 1.310 -28.867 1.00 90.12 241 ASP A CA 1
ATOM 1936 C C . ASP A 1 241 ? 9.505 0.429 -29.135 1.00 90.12 241 ASP A C 1
ATOM 1938 O O . ASP A 1 241 ? 9.406 -0.205 -30.189 1.00 90.12 241 ASP A O 1
ATOM 1942 N N . VAL A 1 242 ? 8.593 0.381 -28.170 1.00 88.75 242 VAL A N 1
ATOM 1943 C CA . VAL A 1 242 ? 7.375 -0.431 -28.219 1.00 88.75 242 VAL A CA 1
ATOM 1944 C C . VAL A 1 242 ? 6.198 0.430 -27.805 1.00 88.75 242 VAL A C 1
ATOM 1946 O O . VAL A 1 242 ? 6.287 1.187 -26.844 1.00 88.75 242 VAL A O 1
ATOM 1949 N N . TRP A 1 243 ? 5.090 0.302 -28.516 1.00 85.69 243 TRP A N 1
ATOM 1950 C CA . TRP A 1 243 ? 3.811 0.887 -28.147 1.00 85.69 243 TRP A CA 1
ATOM 1951 C C . TRP A 1 243 ? 2.899 -0.188 -27.587 1.00 85.69 243 TRP A C 1
ATOM 1953 O O . TRP A 1 243 ? 2.887 -1.304 -28.097 1.00 85.69 243 TRP A O 1
ATOM 1963 N N . ALA A 1 244 ? 2.133 0.153 -26.560 1.00 84.94 244 ALA A N 1
ATOM 1964 C CA . ALA A 1 244 ? 0.952 -0.574 -26.142 1.00 84.94 244 ALA A CA 1
ATOM 1965 C C . ALA A 1 244 ? -0.259 0.303 -26.453 1.00 84.94 244 ALA A C 1
ATOM 1967 O O . ALA A 1 244 ? -0.425 1.370 -25.867 1.00 84.94 244 ALA A O 1
ATOM 1968 N N . VAL A 1 245 ? -1.079 -0.148 -27.397 1.00 75.88 245 VAL A N 1
ATOM 1969 C CA . VAL A 1 245 ? -2.261 0.576 -27.872 1.00 75.88 245 VAL A CA 1
ATOM 1970 C C . VAL A 1 245 ? -3.501 -0.050 -27.265 1.00 75.88 245 VAL A C 1
ATOM 1972 O O . VAL A 1 245 ? -3.700 -1.260 -27.404 1.00 75.88 245 VAL A O 1
ATOM 1975 N N . TYR A 1 246 ? -4.320 0.759 -26.611 1.00 80.19 246 TYR A N 1
ATOM 1976 C CA . TYR A 1 246 ? -5.595 0.332 -26.069 1.00 80.19 246 TYR A CA 1
ATOM 1977 C C . TYR A 1 246 ? -6.609 0.031 -27.183 1.00 80.19 246 TYR A C 1
ATOM 1979 O O . TYR A 1 246 ? -6.634 0.682 -28.228 1.00 80.19 246 TYR A O 1
ATOM 1987 N N . GLY A 1 247 ? -7.473 -0.949 -26.946 1.00 63.66 247 GLY A N 1
ATOM 1988 C CA . GLY A 1 247 ? -8.626 -1.252 -27.778 1.00 63.66 247 GLY A CA 1
ATOM 1989 C C . GLY A 1 247 ? -9.783 -1.799 -26.949 1.00 63.66 247 GLY A C 1
ATOM 1990 O O . GLY A 1 247 ? -9.585 -2.477 -25.941 1.00 63.66 247 GLY A O 1
ATOM 1991 N N . ASP A 1 248 ? -10.999 -1.510 -27.404 1.00 76.44 248 ASP A N 1
ATOM 1992 C CA . ASP A 1 248 ? -12.252 -2.007 -26.838 1.00 76.44 248 ASP A CA 1
ATOM 1993 C C . ASP A 1 248 ? -13.163 -2.421 -28.000 1.00 76.44 248 ASP A C 1
ATOM 1995 O O . ASP A 1 248 ? -13.476 -1.606 -28.872 1.00 76.44 248 ASP A O 1
ATOM 1999 N N . ASP A 1 249 ? -13.541 -3.697 -28.058 1.00 64.12 249 ASP A N 1
ATOM 2000 C CA . ASP A 1 249 ? -14.449 -4.227 -29.086 1.00 64.12 249 ASP A CA 1
ATOM 2001 C C . ASP A 1 249 ? -15.901 -4.378 -28.589 1.00 64.12 249 ASP A C 1
ATOM 2003 O O . ASP A 1 249 ? -16.754 -4.902 -29.308 1.00 64.12 249 ASP A O 1
ATOM 2007 N N . GLY A 1 250 ? -16.201 -3.892 -27.379 1.00 58.06 250 GLY A N 1
ATOM 2008 C CA . GLY A 1 250 ? -17.501 -4.006 -26.719 1.00 58.06 250 GLY A CA 1
ATOM 2009 C C . GLY A 1 250 ? -17.715 -5.326 -25.969 1.00 58.06 250 GLY A C 1
ATOM 2010 O O . GLY A 1 250 ? -18.621 -5.404 -25.137 1.00 58.06 250 GLY A O 1
ATOM 2011 N N . GLU A 1 251 ? -16.882 -6.343 -26.211 1.00 57.06 251 GLU A N 1
ATOM 2012 C CA . GLU A 1 251 ? -16.869 -7.614 -25.474 1.00 57.06 251 GLU A CA 1
ATOM 2013 C C . GLU A 1 251 ? -15.613 -7.761 -24.602 1.00 57.06 251 GLU A C 1
ATOM 2015 O O . GLU A 1 251 ? -15.599 -8.510 -23.621 1.00 57.06 251 GLU A O 1
ATOM 2020 N N . SER A 1 252 ? -14.521 -7.096 -24.966 1.00 55.53 252 SER A N 1
ATOM 2021 C CA . SER A 1 252 ? -13.225 -7.188 -24.312 1.00 55.53 252 SER A CA 1
ATOM 2022 C C . SER A 1 252 ? -12.419 -5.907 -24.480 1.00 55.53 252 SER A C 1
ATOM 2024 O O . SER A 1 252 ? -12.382 -5.291 -25.541 1.00 55.53 252 SER A O 1
ATOM 2026 N N . GLN A 1 253 ? -11.689 -5.582 -23.422 1.00 68.25 253 GLN A N 1
ATOM 2027 C CA . GLN A 1 253 ? -10.724 -4.493 -23.391 1.00 68.25 253 GLN A CA 1
ATOM 2028 C C . GLN A 1 253 ? -9.329 -5.089 -23.505 1.00 68.25 253 GLN A C 1
ATOM 2030 O O . GLN A 1 253 ? -9.064 -6.156 -22.939 1.00 68.25 253 GLN A O 1
ATOM 2035 N N . TYR A 1 254 ? -8.438 -4.452 -24.254 1.00 63.16 254 TYR A N 1
ATOM 2036 C CA . TYR A 1 254 ? -7.116 -5.005 -24.507 1.00 63.16 254 TYR A CA 1
ATOM 2037 C C . TYR A 1 254 ? -6.051 -3.949 -24.773 1.00 63.16 254 TYR A C 1
ATOM 2039 O O . TYR A 1 254 ? -6.351 -2.863 -25.248 1.00 63.16 254 TYR A O 1
ATOM 2047 N N . TYR A 1 255 ? -4.790 -4.303 -24.520 1.00 73.06 255 TYR A N 1
ATOM 2048 C CA . TYR A 1 255 ? -3.650 -3.596 -25.104 1.00 73.06 255 TYR A CA 1
ATOM 2049 C C . TYR A 1 255 ? -2.970 -4.470 -26.142 1.00 73.06 255 TYR A C 1
ATOM 2051 O O . TYR A 1 255 ? -2.607 -5.616 -25.864 1.00 73.06 255 TYR A O 1
ATOM 2059 N N . THR A 1 256 ? -2.746 -3.907 -27.323 1.00 70.31 256 THR A N 1
ATOM 2060 C CA . THR A 1 256 ? -1.901 -4.516 -28.346 1.00 70.31 256 THR A CA 1
ATOM 2061 C C . THR A 1 256 ? -0.520 -3.899 -28.281 1.00 70.31 256 THR A C 1
ATOM 2063 O O . THR A 1 256 ? -0.340 -2.718 -28.572 1.00 70.31 256 THR A O 1
ATOM 2066 N N . PHE A 1 257 ? 0.462 -4.711 -27.910 1.00 76.62 257 PHE A N 1
ATOM 2067 C CA . PHE A 1 257 ? 1.855 -4.325 -27.975 1.00 76.62 257 PHE A CA 1
ATOM 2068 C C . PHE A 1 257 ? 2.420 -4.543 -29.377 1.00 76.62 257 PHE A C 1
ATOM 2070 O O . PHE A 1 257 ? 2.278 -5.622 -29.963 1.00 76.62 257 PHE A O 1
ATOM 2077 N N . MET A 1 258 ? 3.105 -3.530 -29.891 1.00 68.50 258 MET A N 1
ATOM 2078 C CA . MET A 1 258 ? 3.655 -3.517 -31.241 1.00 68.50 258 MET A CA 1
ATOM 2079 C C . MET A 1 258 ? 4.824 -2.545 -31.360 1.00 68.50 258 MET A C 1
ATOM 2081 O O . MET A 1 258 ? 5.016 -1.670 -30.516 1.00 68.50 258 MET A O 1
ATOM 2085 N N . PHE A 1 259 ? 5.619 -2.672 -32.416 1.00 72.12 259 PHE A N 1
ATOM 2086 C CA . PHE A 1 259 ? 6.566 -1.621 -32.770 1.00 72.12 259 PHE A CA 1
ATOM 2087 C C . PHE A 1 259 ? 5.830 -0.416 -33.368 1.00 72.12 259 PHE A C 1
ATOM 2089 O O . PHE A 1 259 ? 4.840 -0.606 -34.071 1.00 72.12 259 PHE A O 1
ATOM 2096 N N . PRO A 1 260 ? 6.357 0.812 -33.214 1.00 76.50 260 PRO A N 1
ATOM 2097 C CA . PRO A 1 260 ? 5.795 1.994 -33.872 1.00 76.50 260 PRO A CA 1
ATOM 2098 C C . PRO A 1 260 ? 5.655 1.856 -35.396 1.00 76.50 260 PRO A C 1
ATOM 2100 O O . PRO A 1 260 ? 4.802 2.486 -35.997 1.00 76.50 260 PRO A O 1
ATOM 2103 N N . SER A 1 261 ? 6.489 1.029 -36.038 1.00 69.69 261 SER A N 1
ATOM 2104 C CA . SER A 1 261 ? 6.417 0.749 -37.479 1.00 69.69 261 SER A CA 1
ATOM 2105 C C . SER A 1 261 ? 5.312 -0.234 -37.884 1.00 69.69 261 SER A C 1
ATOM 2107 O O . SER A 1 261 ? 5.138 -0.480 -39.074 1.00 69.69 261 SER A O 1
ATOM 2109 N N . GLU A 1 262 ? 4.677 -0.893 -36.915 1.00 53.19 262 GLU A N 1
ATOM 2110 C CA . GLU A 1 262 ? 3.592 -1.864 -37.119 1.00 53.19 262 GLU A CA 1
ATOM 2111 C C . GLU A 1 262 ? 2.201 -1.251 -36.878 1.00 53.19 262 GLU A C 1
ATOM 2113 O O . GLU A 1 262 ? 1.207 -1.911 -37.184 1.00 53.19 262 GLU A O 1
ATOM 2118 N N . TYR A 1 263 ? 2.154 -0.026 -36.343 1.00 58.25 263 TYR A N 1
ATOM 2119 C CA . TYR A 1 263 ? 0.960 0.808 -36.199 1.00 58.25 263 TYR A CA 1
ATOM 2120 C C . TYR A 1 263 ? 0.713 1.613 -37.480 1.00 58.25 263 TYR A C 1
ATOM 2122 O O . TYR A 1 263 ? -0.449 1.654 -37.939 1.00 58.25 263 TYR A O 1
#

Secondary structure (DSSP, 8-state):
--EEEEEE-SGGGSHHHHHHH-TT-EEEEEEEEEEEEEEEESEEEEEEEEEEEEEEEEEEEEHHHHHHHHHHTTGGGTSEEEEEEEEEEEE-SSSSSS--SS-EEEEEEEEEEEE-GGGS--BPPPHHHHHHHHHHHHHTT--SHHHHHHHHHTT---PPPGGGS-------S--EEEEE-HHHHHH--S-HHHHHHHHHHHHHTT-SEEEEEEETTEEEEESS-TTSEEEEESS-SSSS-EEEEEEE-SS-EEEEEE-GGG-

Sequence (263 aa):
MKRKLYAAYGSNMNIEQMKRRCPESYIVGYGIIEDYELEFRIHANITQSLNHAVPVVVWSISDKDEQELDRYEGLAIGYYRKEVVKVNFNVYKAKVDLPCTDAIINGVEVMVYIMNSEIRPTKPPLLDYYDTVLEGYLRNGFEVRPLSTAAIKCGAKWDIPEDYKCRTDMGEKLQLKILMTNGLQSIGCNDWNLTLALINNFFGDHEDLISFKNVDGKTIITNGNDEDHLLTVDKPLFSKDVWAVYGDDGESQYYTFMFPSEY

pLDDT: mean 78.33, std 18.39, range [31.67, 98.44]

Foldseek 3Di:
DDKAKEWDLFLCLQPVVVCVLAVPKDFFWKWKFAQWFWAALLTIAIDGHHPDIGITGIMIGDPNSVVSVCVVCVVVVQQWDKDWGWIWTQTDDDDDPDDDDSDTDGGDTHIYIHGPDVPGDGAAHDPVRLVSSVNSCVVRVHDCVSSVVNNVVSPHDDDDPPVPVDDPDDDDDADAAEAEDPVAVVQAWPDVPVVVVVVVNVVVVVLQKWKFAQDPQKTFIASPDPVGTDDIGNGHGTPHMKMFGWDDPPVHTYTYIDHPVVD

Radius of gyration: 20.77 Å; chains: 1; bounding box: 44×38×64 Å